Protein AF-0000000084347651 (afdb_homodimer)

Nearest PDB structures (foldseek):
  4nl8-assembly1_A  TM=5.290E-01  e=1.964E-02  Klebsiella pneumoniae subsp. pneumoniae MGH 78578
  3zo7-assembly1_E  TM=5.359E-01  e=2.860E-02  Rhodococcus opacus
  3znu-assembly1_I  TM=5.230E-01  e=6.064E-02  Rhodococcus opacus
  3znj-assembly1_3  TM=5.986E-01  e=1.369E-01  Rhodococcus opacus
  3zo7-assembly1_F  TM=4.998E-01  e=6.064E-02  Rhodococcus opacus

Structure (mmCIF, N/CA/C/O backbone):
data_AF-0000000084347651-model_v1
#
loop_
_entity.id
_entity.type
_entity.pdbx_description
1 polymer 'DUF3303 domain-containing protein'
#
loop_
_atom_site.group_PDB
_atom_site.id
_atom_site.type_symbol
_atom_site.label_atom_id
_atom_site.label_alt_id
_atom_site.label_comp_id
_atom_site.label_asym_id
_atom_site.label_entity_id
_atom_site.label_seq_id
_atom_site.pdbx_PDB_ins_code
_atom_site.Cartn_x
_atom_site.Cartn_y
_atom_site.Cartn_z
_atom_site.occupancy
_atom_site.B_iso_or_equiv
_atom_site.auth_seq_id
_atom_site.auth_comp_id
_atom_site.auth_asym_id
_atom_site.auth_atom_id
_atom_site.pdbx_PDB_model_num
ATOM 1 N N . MET A 1 1 ? 26.531 -72.25 -82.875 1 27.53 1 MET A N 1
ATOM 2 C CA . MET A 1 1 ? 27.5 -71.688 -82 1 27.53 1 MET A CA 1
ATOM 3 C C . MET A 1 1 ? 26.828 -71.188 -80.688 1 27.53 1 MET A C 1
ATOM 5 O O . MET A 1 1 ? 25.844 -70.5 -80.75 1 27.53 1 MET A O 1
ATOM 9 N N . ASN A 1 2 ? 27.094 -71.938 -79.438 1 29.03 2 ASN A N 1
ATOM 10 C CA . ASN A 1 2 ? 26.578 -72.25 -78.125 1 29.03 2 ASN A CA 1
ATOM 11 C C . ASN A 1 2 ? 26.781 -71.125 -77.125 1 29.03 2 ASN A C 1
ATOM 13 O O . ASN A 1 2 ? 27.797 -71.062 -76.438 1 29.03 2 ASN A O 1
ATOM 17 N N . ILE A 1 3 ? 26.75 -69.875 -77.5 1 32.78 3 ILE A N 1
ATOM 18 C CA . ILE A 1 3 ? 27.375 -68.75 -76.812 1 32.78 3 ILE A CA 1
ATOM 19 C C . ILE A 1 3 ? 26.766 -68.562 -75.438 1 32.78 3 ILE A C 1
ATOM 21 O O . ILE A 1 3 ? 25.672 -68 -75.312 1 32.78 3 ILE A O 1
ATOM 25 N N . ARG A 1 4 ? 26.672 -69.562 -74.562 1 32.06 4 ARG A N 1
ATOM 26 C CA . ARG A 1 4 ? 26.094 -69.625 -73.25 1 32.06 4 ARG A CA 1
ATOM 27 C C . ARG A 1 4 ? 26.875 -68.812 -72.25 1 32.06 4 ARG A C 1
ATOM 29 O O . ARG A 1 4 ? 26.719 -68.938 -71 1 32.06 4 ARG A O 1
ATOM 36 N N . ASP A 1 5 ? 27.812 -67.938 -72.688 1 31.45 5 ASP A N 1
ATOM 37 C CA . ASP A 1 5 ? 28.75 -67.562 -71.688 1 31.45 5 ASP A CA 1
ATOM 38 C C . ASP A 1 5 ? 28.016 -67 -70.438 1 31.45 5 ASP A C 1
ATOM 40 O O . ASP A 1 5 ? 27.078 -66.25 -70.562 1 31.45 5 ASP A O 1
ATOM 44 N N . LEU A 1 6 ? 28.141 -67.688 -69.25 1 33.28 6 LEU A N 1
ATOM 45 C CA . LEU A 1 6 ? 27.797 -67.75 -67.812 1 33.28 6 LEU A CA 1
ATOM 46 C C . LEU A 1 6 ? 28.266 -66.562 -67.062 1 33.28 6 LEU A C 1
ATOM 48 O O . LEU A 1 6 ? 29.484 -66.312 -66.938 1 33.28 6 LEU A O 1
ATOM 52 N N . PHE A 1 7 ? 27.875 -65.25 -67.375 1 37.78 7 PHE A N 1
ATOM 53 C CA . PHE A 1 7 ? 28.344 -64.062 -66.688 1 37.78 7 PHE A CA 1
ATOM 54 C C . PHE A 1 7 ? 28.203 -64.188 -65.188 1 37.78 7 PHE A C 1
ATOM 56 O O . PHE A 1 7 ? 27.094 -64.375 -64.688 1 37.78 7 PHE A O 1
ATOM 63 N N . LYS A 1 8 ? 29.203 -64.812 -64.5 1 36 8 LYS A N 1
ATOM 64 C CA . LYS A 1 8 ? 29.359 -65 -63.062 1 36 8 LYS A CA 1
ATOM 65 C C . LYS A 1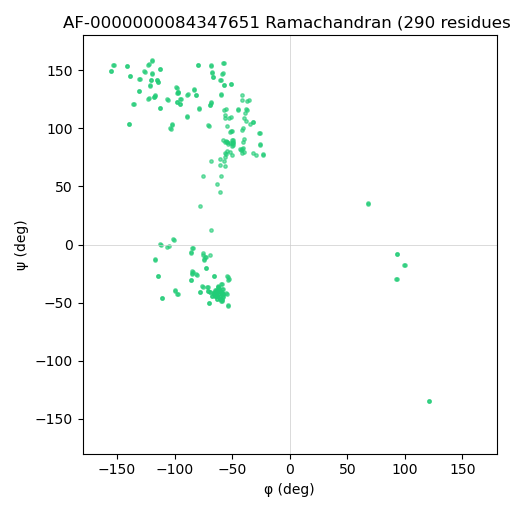 8 ? 29.297 -63.688 -62.312 1 36 8 LYS A C 1
ATOM 67 O O . LYS A 1 8 ? 30.109 -62.781 -62.562 1 36 8 LYS A O 1
ATOM 72 N N . PHE A 1 9 ? 28.141 -63.156 -61.875 1 37 9 PHE A N 1
ATOM 73 C CA . PHE A 1 9 ? 27.844 -62 -61.062 1 37 9 PHE A CA 1
ATOM 74 C C . PHE A 1 9 ? 28.594 -62.031 -59.719 1 37 9 PHE A C 1
ATOM 76 O O . PHE A 1 9 ? 28.422 -62.969 -58.969 1 37 9 PHE A O 1
ATOM 83 N N . THR A 1 10 ? 29.875 -61.656 -59.656 1 35.72 10 THR A N 1
ATOM 84 C CA . THR A 1 10 ? 30.688 -61.625 -58.438 1 35.72 10 THR A CA 1
ATOM 85 C C . THR A 1 10 ? 29.984 -60.781 -57.344 1 35.72 10 THR A C 1
ATOM 87 O O . THR A 1 10 ? 29.609 -59.656 -57.594 1 35.72 10 THR A O 1
ATOM 90 N N . LEU A 1 11 ? 29.328 -61.375 -56.344 1 37.81 11 LEU A N 1
ATOM 91 C CA . LEU A 1 11 ? 28.641 -60.938 -55.125 1 37.81 11 LEU A CA 1
ATOM 92 C C . LEU A 1 11 ? 29.609 -60.219 -54.219 1 37.81 11 LEU A C 1
ATOM 94 O O . LEU A 1 11 ? 30.578 -60.812 -53.719 1 37.81 11 LEU A O 1
ATOM 98 N N . LEU A 1 12 ? 30.078 -59.031 -54.594 1 41.25 12 LEU A N 1
ATOM 99 C CA . LEU A 1 12 ? 31.031 -58.375 -53.656 1 41.25 12 LEU A CA 1
ATOM 100 C C . LEU A 1 12 ? 30.422 -58.219 -52.281 1 41.25 12 LEU A C 1
ATOM 102 O O . LEU A 1 12 ? 29.297 -57.75 -52.156 1 41.25 12 LEU A O 1
ATOM 106 N N . PRO A 1 13 ? 30.906 -58.938 -51.25 1 41.94 13 PRO A N 1
ATOM 107 C CA . PRO A 1 13 ? 30.422 -58.875 -49.875 1 41.94 13 PRO A CA 1
ATOM 108 C C . PRO A 1 13 ? 30.484 -57.5 -49.25 1 41.94 13 PRO A C 1
ATOM 110 O O . PRO A 1 13 ? 31.5 -56.812 -49.406 1 41.94 13 PRO A O 1
ATOM 113 N N . ALA A 1 14 ? 29.469 -56.656 -49.344 1 44.06 14 ALA A N 1
ATOM 114 C CA . ALA A 1 14 ? 29.422 -55.344 -48.719 1 44.06 14 ALA A CA 1
ATOM 115 C C . ALA A 1 14 ? 29.781 -55.438 -47.25 1 44.06 14 ALA A C 1
ATOM 117 O O . ALA A 1 14 ? 29.141 -56.156 -46.5 1 44.06 14 ALA A O 1
ATOM 118 N N . LEU A 1 15 ? 31.078 -55.312 -46.906 1 39.34 15 LEU A N 1
ATOM 119 C CA . LEU A 1 15 ? 31.594 -55.281 -45.531 1 39.34 15 LEU A CA 1
ATOM 120 C C . LEU A 1 15 ? 30.859 -54.25 -44.719 1 39.34 15 LEU A C 1
ATOM 122 O O . LEU A 1 15 ? 30.891 -53.062 -45.031 1 39.34 15 LEU A O 1
ATOM 126 N N . LEU A 1 16 ? 29.703 -54.562 -44.062 1 39.56 16 LEU A N 1
ATOM 127 C CA . LEU A 1 16 ? 28.922 -53.719 -43.156 1 39.56 16 LEU A CA 1
ATOM 128 C C . LEU A 1 16 ? 29.766 -53.219 -42 1 39.56 16 LEU A C 1
ATOM 130 O O . LEU A 1 16 ? 30.266 -54.031 -41.219 1 39.56 16 LEU A O 1
ATOM 134 N N . ILE A 1 17 ? 30.609 -52.188 -42.188 1 39.59 17 ILE A N 1
ATOM 135 C CA . ILE A 1 17 ? 31.406 -51.656 -41.094 1 39.59 17 ILE A CA 1
ATOM 136 C C . ILE A 1 17 ? 30.5 -51.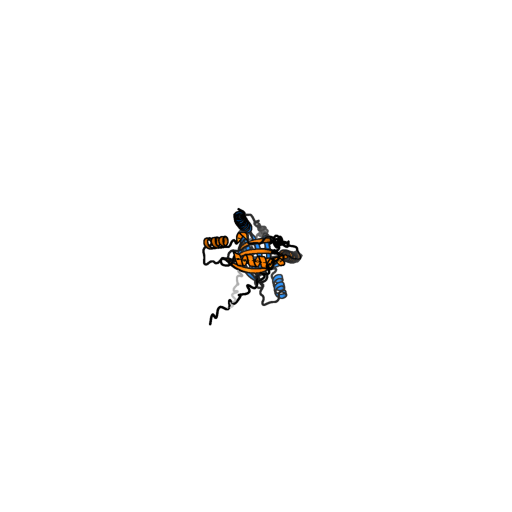25 -39.938 1 39.59 17 ILE A C 1
ATOM 138 O O . ILE A 1 17 ? 29.609 -50.406 -40.125 1 39.59 17 ILE A O 1
ATOM 142 N N . ILE A 1 18 ? 30.172 -52.094 -39 1 41.41 18 ILE A N 1
ATOM 143 C CA . ILE A 1 18 ? 29.406 -51.812 -37.781 1 41.41 18 ILE A CA 1
ATOM 144 C C . ILE A 1 18 ? 30.141 -50.781 -36.938 1 41.41 18 ILE A C 1
ATOM 146 O O . ILE A 1 18 ? 31.25 -51.031 -36.469 1 41.41 18 ILE A O 1
ATOM 150 N N . THR A 1 19 ? 30.141 -49.5 -37.344 1 38.84 19 THR A N 1
ATOM 151 C CA . THR A 1 19 ? 30.75 -48.5 -36.5 1 38.84 19 THR A CA 1
ATOM 152 C C . THR A 1 19 ? 30.234 -48.594 -35.062 1 38.84 19 THR A C 1
ATOM 154 O O . THR A 1 19 ? 29.016 -48.656 -34.844 1 38.84 19 THR A O 1
ATOM 157 N N . LEU A 1 20 ? 30.953 -49.25 -34.156 1 39.34 20 LEU A N 1
ATOM 158 C CA . LEU A 1 20 ? 30.734 -49.312 -32.719 1 39.34 20 LEU A CA 1
ATOM 159 C C . LEU A 1 20 ? 30.562 -47.906 -32.125 1 39.34 20 LEU A C 1
ATOM 161 O O . LEU A 1 20 ? 31.5 -47.094 -32.156 1 39.34 20 LEU A O 1
ATOM 165 N N . LEU A 1 21 ? 29.406 -47.281 -32.281 1 41.06 21 LEU A N 1
ATOM 166 C CA . LEU A 1 21 ? 29.172 -46 -31.625 1 41.06 21 LEU A CA 1
ATOM 167 C C . LEU A 1 21 ? 29.5 -46.062 -30.125 1 41.06 21 LEU A C 1
ATOM 169 O O . LEU A 1 21 ? 29.062 -47 -29.453 1 41.06 21 LEU A O 1
ATOM 173 N N . PRO A 1 22 ? 30.594 -45.406 -29.656 1 44.69 22 PRO A N 1
ATOM 174 C CA . PRO A 1 22 ? 30.891 -45.375 -28.219 1 44.69 22 PRO A CA 1
ATOM 175 C C . PRO A 1 22 ? 29.656 -45.156 -27.359 1 44.69 22 PRO A C 1
ATOM 177 O O . PRO A 1 22 ? 28.656 -44.625 -27.844 1 44.69 22 PRO A O 1
ATOM 180 N N . GLY A 1 23 ? 29.422 -46 -26.359 1 35.19 23 GLY A N 1
ATOM 181 C CA . GLY A 1 23 ? 28.438 -45.969 -25.297 1 35.19 23 GLY A CA 1
ATOM 182 C C . GLY A 1 23 ? 28.219 -44.594 -24.719 1 35.19 23 GLY A C 1
ATOM 183 O O . GLY A 1 23 ? 29.172 -43.812 -24.562 1 35.19 23 GLY A O 1
ATOM 184 N N . ALA A 1 24 ? 27.078 -43.969 -24.984 1 37.34 24 ALA A N 1
ATOM 185 C CA . ALA A 1 24 ? 26.609 -42.75 -24.375 1 37.34 24 ALA A CA 1
ATOM 186 C C . ALA A 1 24 ? 26.844 -42.75 -22.859 1 37.34 24 ALA A C 1
ATOM 188 O O . ALA A 1 24 ? 26.422 -43.688 -22.172 1 37.34 24 ALA A O 1
ATOM 189 N N . GLY A 1 25 ? 28.047 -42.406 -22.391 1 40.5 25 GLY A N 1
ATOM 190 C CA . GLY A 1 25 ? 28.156 -42.188 -20.969 1 40.5 25 GLY A CA 1
ATOM 191 C C . GLY A 1 25 ? 26.938 -41.5 -20.375 1 40.5 25 GLY A C 1
ATOM 192 O O . GLY A 1 25 ? 26.391 -40.594 -20.969 1 40.5 25 GLY A O 1
ATOM 193 N N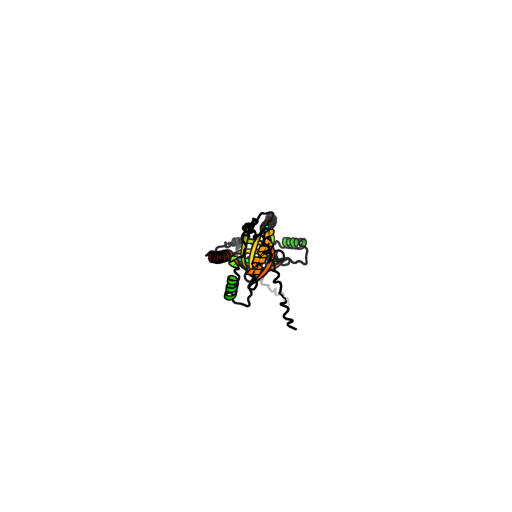 . THR A 1 26 ? 26.109 -42.219 -19.656 1 35.5 26 THR A N 1
ATOM 194 C CA . THR A 1 26 ? 25.031 -41.656 -18.844 1 35.5 26 THR A CA 1
ATOM 195 C C . THR A 1 26 ? 25.5 -40.406 -18.109 1 35.5 26 THR A C 1
ATOM 197 O O . THR A 1 26 ? 26.469 -40.438 -17.344 1 35.5 26 THR A O 1
ATOM 200 N N . ALA A 1 27 ? 25.578 -39.25 -18.797 1 38.84 27 ALA A N 1
ATOM 201 C CA . ALA A 1 27 ? 25.734 -38.062 -17.984 1 38.84 27 ALA A CA 1
ATOM 202 C C . ALA A 1 27 ? 24.875 -38.125 -16.734 1 38.84 27 ALA A C 1
ATOM 204 O O . ALA A 1 27 ? 23.656 -38.281 -16.812 1 38.84 27 ALA A O 1
ATOM 205 N N . GLN A 1 28 ? 25.359 -38.625 -15.633 1 36.44 28 GLN A N 1
ATOM 206 C CA . GLN A 1 28 ? 24.625 -38.469 -14.383 1 36.44 28 GLN A CA 1
ATOM 207 C C . GLN A 1 28 ? 24.047 -37.062 -14.266 1 36.44 28 GLN A C 1
ATOM 209 O O . GLN A 1 28 ? 24.766 -36.062 -14.398 1 36.44 28 GLN A O 1
ATOM 214 N N . ALA A 1 29 ? 22.781 -36.844 -14.57 1 37.38 29 ALA A N 1
ATOM 215 C CA . ALA A 1 29 ? 22.078 -35.594 -14.273 1 37.38 29 ALA A CA 1
ATOM 216 C C . ALA A 1 29 ? 22.453 -35.062 -12.891 1 37.38 29 ALA A C 1
ATOM 218 O O . ALA A 1 29 ? 22.312 -35.781 -11.891 1 37.38 29 ALA A O 1
ATOM 219 N N . LYS A 1 30 ? 23.578 -34.344 -12.781 1 40.12 30 LYS A N 1
ATOM 220 C CA . LYS A 1 30 ? 23.781 -33.688 -11.508 1 40.12 30 LYS A CA 1
ATOM 221 C C . LYS A 1 30 ? 22.453 -33.156 -10.953 1 40.12 30 LYS A C 1
ATOM 223 O O . LYS A 1 30 ? 21.625 -32.625 -11.703 1 40.12 30 LYS A O 1
ATOM 228 N N . PRO A 1 31 ? 21.969 -33.656 -9.781 1 37.88 31 PRO A N 1
ATOM 229 C CA . PRO A 1 31 ? 20.75 -33.094 -9.227 1 37.88 31 PRO A CA 1
ATOM 230 C C . PRO A 1 31 ? 20.672 -31.578 -9.438 1 37.88 31 PRO A C 1
ATOM 232 O O . PRO A 1 31 ? 21.703 -30.906 -9.547 1 37.88 31 PRO A O 1
ATOM 235 N N . PRO A 1 32 ? 19.625 -31.047 -10.078 1 36.09 32 PRO A N 1
ATOM 236 C CA . PRO A 1 32 ? 19.562 -29.594 -10.156 1 36.09 32 PRO A CA 1
ATOM 237 C C . PRO A 1 32 ? 20.188 -28.906 -8.945 1 36.09 32 PRO A C 1
ATOM 239 O O . PRO A 1 32 ? 20.094 -29.406 -7.824 1 36.09 32 PRO A O 1
ATOM 242 N N . ALA A 1 33 ? 21.328 -28.328 -9.008 1 39.22 33 ALA A N 1
ATOM 243 C CA . ALA A 1 33 ? 21.875 -27.516 -7.926 1 39.22 33 ALA A CA 1
ATOM 244 C C . ALA A 1 33 ? 20.781 -26.906 -7.07 1 39.22 33 ALA A C 1
ATOM 246 O O . ALA A 1 33 ? 19.766 -26.438 -7.598 1 39.22 33 ALA A O 1
ATOM 247 N N . GLY A 1 34 ? 20.391 -27.453 -5.98 1 40.06 34 GLY A N 1
ATOM 248 C CA . GLY A 1 34 ? 19.5 -26.75 -5.078 1 40.06 34 GLY A CA 1
ATOM 249 C C . GLY A 1 34 ? 19.562 -25.234 -5.238 1 40.06 34 GLY A C 1
ATOM 250 O O . GLY A 1 34 ? 20.641 -24.641 -5.125 1 40.06 34 GLY A O 1
ATOM 251 N N . ALA A 1 35 ? 18.953 -24.578 -6.242 1 44.59 35 ALA A N 1
ATOM 252 C CA . ALA A 1 35 ? 18.969 -23.141 -6.465 1 44.59 35 ALA A CA 1
ATOM 253 C C . ALA A 1 35 ? 19.188 -22.391 -5.156 1 44.59 35 ALA A C 1
ATOM 255 O O . ALA A 1 35 ? 18.484 -22.609 -4.172 1 44.59 35 ALA A O 1
ATOM 256 N N . ASN A 1 36 ? 20.375 -22.156 -4.707 1 51.62 36 ASN A N 1
ATOM 257 C CA . ASN A 1 36 ? 20.719 -21.297 -3.59 1 51.62 36 ASN A CA 1
ATOM 258 C C . ASN A 1 36 ? 19.75 -20.125 -3.459 1 51.62 36 ASN A C 1
ATOM 260 O O . ASN A 1 36 ? 19.719 -19.234 -4.316 1 51.62 36 ASN A O 1
ATOM 264 N N . ILE A 1 37 ? 18.578 -20.312 -2.916 1 66.81 37 ILE A N 1
ATOM 265 C CA . ILE A 1 37 ? 17.656 -19.219 -2.637 1 66.81 37 ILE A CA 1
ATOM 266 C C . ILE A 1 37 ? 18.375 -18.109 -1.878 1 66.81 37 ILE A C 1
ATOM 268 O O . ILE A 1 37 ? 18.766 -18.297 -0.718 1 66.81 37 ILE A O 1
ATOM 272 N N . ALA A 1 38 ? 18.984 -17.219 -2.711 1 70.69 38 ALA A N 1
ATOM 273 C CA . ALA A 1 38 ? 19.641 -16.109 -2.043 1 70.69 38 ALA A CA 1
ATOM 274 C C . ALA A 1 38 ? 18.75 -15.516 -0.955 1 70.69 38 ALA A C 1
ATOM 276 O O . ALA A 1 38 ? 17.594 -15.172 -1.211 1 70.69 38 ALA A O 1
ATOM 277 N N . ALA A 1 39 ? 19.172 -15.594 0.303 1 77.31 39 ALA A N 1
ATOM 278 C CA . ALA A 1 39 ? 18.453 -15.031 1.437 1 77.31 39 ALA A CA 1
ATOM 279 C C . ALA A 1 39 ? 18.453 -13.508 1.381 1 77.31 39 ALA A C 1
ATOM 281 O O . ALA A 1 39 ? 19.375 -12.898 0.858 1 77.31 39 ALA A O 1
ATOM 282 N N . VAL A 1 40 ? 17.453 -12.844 1.842 1 82.44 40 VAL A N 1
ATOM 283 C CA . VAL A 1 40 ? 17.328 -11.391 1.917 1 82.44 40 VAL A CA 1
ATOM 284 C C . VAL A 1 40 ? 18.297 -10.836 2.953 1 82.44 40 VAL A C 1
ATOM 286 O O . VAL A 1 40 ? 18.375 -11.336 4.078 1 82.44 40 VAL A O 1
ATOM 289 N N . THR A 1 41 ? 19.188 -10.008 2.645 1 82.62 41 THR A N 1
ATOM 290 C CA . THR A 1 41 ? 20.047 -9.211 3.514 1 82.62 41 THR A CA 1
ATOM 291 C C . THR A 1 41 ? 19.828 -7.719 3.275 1 82.62 41 THR A C 1
ATOM 293 O O . THR A 1 41 ? 19.281 -7.324 2.242 1 82.62 41 THR A O 1
ATOM 296 N N . PRO A 1 42 ? 20.172 -6.852 4.227 1 83.75 42 PRO A N 1
ATOM 297 C CA . PRO A 1 42 ? 20.031 -5.41 4.016 1 83.75 42 PRO A CA 1
ATOM 298 C C . PRO A 1 42 ? 20.719 -4.918 2.752 1 83.75 42 PRO A C 1
ATOM 300 O O . PRO A 1 42 ? 20.25 -3.979 2.107 1 83.75 42 PRO A O 1
ATOM 303 N N . ASP A 1 43 ? 21.766 -5.574 2.311 1 88.5 43 ASP A N 1
ATOM 304 C CA . ASP A 1 43 ? 22.562 -5.098 1.18 1 88.5 43 ASP A CA 1
ATOM 305 C C . ASP A 1 43 ? 21.953 -5.547 -0.146 1 88.5 43 ASP A C 1
ATOM 307 O O . ASP A 1 43 ? 22.141 -4.895 -1.175 1 88.5 43 ASP A O 1
ATOM 311 N N . ASN A 1 44 ? 21.203 -6.621 -0.101 1 91.56 44 ASN A N 1
ATOM 312 C CA . ASN A 1 44 ? 20.703 -7.125 -1.375 1 91.56 44 ASN A CA 1
ATOM 313 C C . ASN A 1 44 ? 19.203 -6.969 -1.486 1 91.56 44 ASN A C 1
ATOM 315 O O . ASN A 1 44 ? 18.609 -7.273 -2.527 1 91.56 44 ASN A O 1
ATOM 319 N N . ALA A 1 45 ? 18.656 -6.434 -0.479 1 94.94 45 ALA A N 1
ATOM 320 C CA . ALA A 1 45 ? 17.188 -6.41 -0.399 1 94.94 45 ALA A CA 1
ATOM 321 C C . ALA A 1 45 ? 16.625 -5.242 -1.196 1 94.94 45 ALA A C 1
ATOM 323 O O . ALA A 1 45 ? 17.109 -4.117 -1.108 1 94.94 45 ALA A O 1
ATOM 324 N N . ILE A 1 46 ? 15.594 -5.551 -1.985 1 96.62 46 ILE A N 1
ATOM 325 C CA . ILE A 1 46 ? 14.75 -4.527 -2.588 1 96.62 46 ILE A CA 1
ATOM 326 C C . ILE A 1 46 ? 13.297 -4.75 -2.18 1 96.62 46 ILE A C 1
ATOM 328 O O . ILE A 1 46 ? 12.922 -5.852 -1.772 1 96.62 46 ILE A O 1
ATOM 332 N N . MET A 1 47 ? 12.562 -3.637 -2.217 1 98.25 47 MET A N 1
ATOM 333 C CA . MET A 1 47 ? 11.125 -3.73 -1.968 1 98.25 47 MET A CA 1
ATOM 334 C C . MET A 1 47 ? 10.328 -3.342 -3.211 1 98.25 47 MET A C 1
ATOM 336 O O . MET A 1 47 ? 10.719 -2.426 -3.938 1 98.25 47 MET A O 1
ATOM 340 N N . LEU A 1 48 ? 9.234 -4.09 -3.404 1 98.38 48 LEU A N 1
ATOM 341 C CA . LEU A 1 48 ? 8.344 -3.889 -4.543 1 98.38 48 LEU A CA 1
ATOM 342 C C . LEU A 1 48 ? 6.891 -3.816 -4.094 1 98.38 48 LEU A C 1
ATOM 344 O O . LEU A 1 48 ? 6.453 -4.609 -3.254 1 98.38 48 LEU A O 1
ATOM 348 N N . THR A 1 49 ? 6.18 -2.812 -4.586 1 98.88 49 THR A N 1
ATOM 349 C CA . THR A 1 49 ? 4.723 -2.812 -4.5 1 98.88 49 THR A CA 1
ATOM 350 C C . THR A 1 49 ? 4.102 -3.324 -5.797 1 98.88 49 THR A C 1
ATOM 352 O O . THR A 1 49 ? 4.477 -2.883 -6.887 1 98.88 49 THR A O 1
ATOM 355 N N . ILE A 1 50 ? 3.188 -4.234 -5.68 1 98.81 50 ILE A N 1
ATOM 356 C CA . ILE A 1 50 ? 2.484 -4.797 -6.824 1 98.81 50 ILE A CA 1
ATOM 357 C C . ILE A 1 50 ? 0.992 -4.492 -6.719 1 98.81 50 ILE A C 1
ATOM 359 O O . ILE A 1 50 ? 0.377 -4.73 -5.676 1 98.81 50 ILE A O 1
ATOM 363 N N . PHE A 1 51 ? 0.428 -3.902 -7.797 1 98.69 51 PHE A N 1
ATOM 364 C CA . PHE A 1 51 ? -1.021 -3.803 -7.934 1 98.69 51 PHE A CA 1
ATOM 365 C C . PHE A 1 51 ? -1.566 -4.957 -8.766 1 98.69 51 PHE A C 1
ATOM 367 O O . PHE A 1 51 ? -1.129 -5.176 -9.898 1 98.69 51 PHE A O 1
ATOM 374 N N . LEU A 1 52 ? -2.479 -5.773 -8.18 1 98.44 52 LEU A N 1
ATOM 375 C CA . LEU A 1 52 ? -3.299 -6.727 -8.922 1 98.44 52 LEU A CA 1
ATOM 376 C C . LEU A 1 52 ? -4.715 -6.191 -9.109 1 98.44 52 LEU A C 1
ATOM 378 O O . LEU A 1 52 ? -5.539 -6.262 -8.195 1 98.44 52 LEU A O 1
ATOM 382 N N . LYS A 1 53 ? -5.023 -5.703 -10.289 1 98.19 53 LYS A N 1
ATOM 383 C CA . LYS A 1 53 ? -6.32 -5.105 -10.594 1 98.19 53 LYS A CA 1
ATOM 384 C C . LYS A 1 53 ? -7.238 -6.109 -11.281 1 98.19 53 LYS A C 1
ATOM 386 O O . LYS A 1 53 ? -6.926 -6.602 -12.367 1 98.19 53 LYS A O 1
ATOM 391 N N . HIS A 1 54 ? -8.297 -6.363 -10.781 1 96 54 HIS A N 1
ATOM 392 C CA . HIS A 1 54 ? -9.203 -7.395 -11.289 1 96 54 HIS A CA 1
ATOM 393 C C . HIS A 1 54 ? -9.758 -7.016 -12.656 1 96 54 HIS A C 1
ATOM 395 O O . HIS A 1 54 ? -10.047 -5.844 -12.906 1 96 54 HIS A O 1
ATOM 401 N N . ASP A 1 55 ? -9.93 -7.996 -13.5 1 94.5 55 ASP A N 1
ATOM 402 C CA . ASP A 1 55 ? -10.805 -7.879 -14.664 1 94.5 55 ASP A CA 1
ATOM 403 C C . ASP A 1 55 ? -12.273 -7.844 -14.234 1 94.5 55 ASP A C 1
ATOM 405 O O . ASP A 1 55 ? -12.891 -8.891 -14.031 1 94.5 55 ASP A O 1
ATOM 409 N N . GLN A 1 56 ? -12.828 -6.734 -14.242 1 94.69 56 GLN A N 1
ATOM 410 C CA . GLN A 1 56 ? -14.156 -6.555 -13.648 1 94.69 56 GLN A CA 1
ATOM 411 C C . GLN A 1 56 ? -15.25 -6.918 -14.641 1 94.69 56 GLN A C 1
ATOM 413 O O . GLN A 1 56 ? -16.438 -6.883 -14.305 1 94.69 56 GLN A O 1
ATOM 418 N N . SER A 1 57 ? -14.898 -7.238 -15.781 1 96.06 57 SER A N 1
ATOM 419 C CA . SER A 1 57 ? -15.898 -7.648 -16.766 1 96.06 57 SER A CA 1
ATOM 420 C C . SER A 1 57 ? -16.391 -9.062 -16.484 1 96.06 57 SER A C 1
ATOM 422 O O . SER A 1 57 ? -17.375 -9.516 -17.078 1 96.06 57 SER A O 1
ATOM 424 N N . ARG A 1 58 ? -15.805 -9.797 -15.547 1 96.31 58 ARG A N 1
ATOM 425 C CA . ARG A 1 58 ? -16.156 -11.172 -15.203 1 96.31 58 ARG A CA 1
ATOM 426 C C . ARG A 1 58 ? -16.422 -11.305 -13.703 1 96.31 58 ARG A C 1
ATOM 428 O O . ARG A 1 58 ? -15.797 -10.617 -12.898 1 96.31 58 ARG A O 1
ATOM 435 N N . PRO A 1 59 ? -17.359 -12.289 -13.422 1 96.81 59 PRO A N 1
ATOM 436 C CA . PRO A 1 59 ? -17.609 -12.484 -11.992 1 96.81 59 PRO A CA 1
ATOM 437 C C . PRO A 1 59 ? -16.422 -13.078 -11.258 1 96.81 59 PRO A C 1
ATOM 439 O O . PRO A 1 59 ? -15.625 -13.82 -11.852 1 96.81 59 PRO A O 1
ATOM 442 N N . LEU A 1 60 ? -16.297 -12.82 -9.961 1 96.25 60 LEU A N 1
ATOM 443 C CA . LEU A 1 60 ? -15.164 -13.219 -9.133 1 96.25 60 LEU A CA 1
ATOM 444 C C . LEU A 1 60 ? -14.969 -14.734 -9.164 1 96.25 60 LEU A C 1
ATOM 446 O O . LEU A 1 60 ? -13.836 -15.219 -9.156 1 96.25 60 LEU A O 1
ATOM 450 N N . SER A 1 61 ? -16.094 -15.508 -9.18 1 96 61 SER A N 1
ATOM 451 C CA . SER A 1 61 ? -15.984 -16.969 -9.188 1 96 61 SER A CA 1
ATOM 452 C C . SER A 1 61 ? -15.234 -17.453 -10.422 1 96 61 SER A C 1
ATOM 454 O O . SER A 1 61 ? -14.43 -18.391 -10.336 1 96 61 SER A O 1
ATOM 456 N N . THR A 1 62 ? -15.469 -16.859 -11.562 1 97.31 62 THR A N 1
ATOM 457 C CA . THR A 1 62 ? -14.773 -17.203 -12.797 1 97.31 62 THR A CA 1
ATOM 458 C C . THR A 1 62 ? -13.297 -16.859 -12.695 1 97.31 62 THR A C 1
ATOM 460 O O . THR A 1 62 ? -12.438 -17.641 -13.117 1 97.31 62 THR A O 1
ATOM 463 N N . LEU A 1 63 ? -13.023 -15.742 -12.141 1 97.19 63 LEU A N 1
ATOM 464 C CA . LEU A 1 63 ? -11.641 -15.305 -11.984 1 97.19 63 LEU A CA 1
ATOM 465 C C . LEU A 1 63 ? -10.883 -16.234 -11.039 1 97.19 63 LEU A C 1
ATOM 467 O O . LEU A 1 63 ? -9.75 -16.625 -11.32 1 97.19 63 LEU A O 1
ATOM 471 N N . LYS A 1 64 ? -11.469 -16.594 -9.953 1 96.38 64 LYS A N 1
ATOM 472 C CA . LYS A 1 64 ? -10.852 -17.484 -8.984 1 96.38 64 LYS A CA 1
ATOM 473 C C . LYS A 1 64 ? -10.578 -18.859 -9.609 1 96.38 64 LYS A C 1
ATOM 475 O O . LYS A 1 64 ? -9.539 -19.469 -9.336 1 96.38 64 LYS A O 1
ATOM 480 N N . ALA A 1 65 ? -11.484 -19.375 -10.414 1 97.06 65 ALA A N 1
ATOM 481 C CA . ALA A 1 65 ? -11.281 -20.641 -11.109 1 97.06 65 ALA A CA 1
ATOM 482 C C . ALA A 1 65 ? -10.078 -20.562 -12.047 1 97.06 65 ALA A C 1
ATOM 484 O O . ALA A 1 65 ? -9.281 -21.5 -12.125 1 97.06 65 ALA A O 1
ATOM 485 N N . GLN A 1 66 ? -9.992 -19.484 -12.727 1 97.88 66 GLN A N 1
ATOM 486 C CA . GLN A 1 66 ? -8.859 -19.312 -13.625 1 97.88 66 GLN A CA 1
ATOM 487 C C . GLN A 1 66 ? -7.547 -19.234 -12.852 1 97.88 66 GLN A C 1
ATOM 489 O O . GLN A 1 66 ? -6.539 -19.812 -13.273 1 97.88 66 GLN A O 1
ATOM 494 N N . LEU A 1 67 ? -7.512 -18.516 -11.719 1 97.75 67 LEU A N 1
ATOM 495 C CA . LEU A 1 67 ? -6.324 -18.438 -10.883 1 97.75 67 LEU A CA 1
ATOM 496 C C . LEU A 1 67 ? -5.895 -19.812 -10.406 1 97.75 67 LEU A C 1
ATOM 498 O O . LEU A 1 67 ? -4.699 -20.109 -10.359 1 97.75 67 LEU A O 1
ATOM 502 N N . ALA A 1 68 ? -6.836 -20.641 -10.039 1 96.56 68 ALA A N 1
ATOM 503 C CA . ALA A 1 68 ? -6.531 -22 -9.602 1 96.56 68 ALA A CA 1
ATOM 504 C C . ALA A 1 68 ? -5.91 -22.812 -10.727 1 96.56 68 ALA A C 1
ATOM 506 O O . ALA A 1 68 ? -4.926 -23.531 -10.516 1 96.56 68 ALA A O 1
ATOM 507 N N . LYS A 1 69 ? -6.516 -22.656 -11.867 1 97.62 69 LYS A N 1
ATOM 508 C CA . LYS A 1 69 ? -6 -23.375 -13.031 1 97.62 69 LYS A CA 1
ATOM 509 C C . LYS A 1 69 ? -4.57 -22.938 -13.352 1 97.62 69 LYS A C 1
ATOM 511 O O . LYS A 1 69 ? -3.74 -23.766 -13.734 1 97.62 69 LYS A O 1
ATOM 516 N N . GLN A 1 70 ? -4.312 -21.688 -13.148 1 97.94 70 GLN A N 1
ATOM 517 C CA . GLN A 1 70 ? -2.996 -21.125 -13.445 1 97.94 70 GLN A CA 1
ATOM 518 C C . GLN A 1 70 ? -2.041 -21.312 -12.273 1 97.94 70 GLN A C 1
ATOM 520 O O . GLN A 1 70 ? -0.871 -20.938 -12.352 1 97.94 70 GLN A O 1
ATOM 525 N N . GLU A 1 71 ? -2.51 -21.781 -11.164 1 97.56 71 GLU A N 1
ATOM 526 C CA . GLU A 1 71 ? -1.742 -22.141 -9.984 1 97.56 71 GLU A CA 1
ATOM 527 C C . GLU A 1 71 ? -1.122 -20.922 -9.32 1 97.56 71 GLU A C 1
ATOM 529 O O . GLU A 1 71 ? 0.005 -20.969 -8.828 1 97.56 71 GLU A O 1
ATOM 534 N N . PHE A 1 72 ? -1.841 -19.844 -9.367 1 98.12 72 PHE A N 1
ATOM 535 C CA . PHE A 1 72 ? -1.35 -18.594 -8.805 1 98.12 72 PHE A CA 1
ATOM 536 C C . PHE A 1 72 ? -0.921 -18.797 -7.352 1 98.12 72 PHE A C 1
ATOM 538 O O . PHE A 1 72 ? 0.21 -18.469 -6.984 1 98.12 72 PHE A O 1
ATOM 545 N N . HIS A 1 73 ? -1.741 -19.344 -6.484 1 96.88 73 HIS A N 1
ATOM 546 C CA . HIS A 1 73 ? -1.486 -19.438 -5.051 1 96.88 73 HIS A CA 1
ATOM 547 C C . HIS A 1 73 ? -0.408 -20.484 -4.746 1 96.88 73 HIS A C 1
ATOM 549 O O . HIS A 1 73 ? 0.209 -20.438 -3.682 1 96.88 73 HIS A O 1
ATOM 555 N N . LYS A 1 74 ? -0.139 -21.391 -5.609 1 96.56 74 LYS A N 1
ATOM 556 C CA . LYS A 1 74 ? 0.925 -22.375 -5.449 1 96.56 74 LYS A CA 1
ATOM 557 C C . LYS A 1 74 ? 2.293 -21.766 -5.715 1 96.56 74 LYS A C 1
ATOM 559 O O . LYS A 1 74 ? 3.268 -22.078 -5.031 1 96.56 74 LYS A O 1
ATOM 564 N N . VAL A 1 75 ? 2.305 -20.875 -6.66 1 97.56 75 VAL A N 1
ATOM 565 C CA . VAL A 1 75 ? 3.574 -20.406 -7.199 1 97.56 75 VAL A CA 1
ATOM 566 C C . VAL A 1 75 ? 3.959 -19.078 -6.531 1 97.56 75 VAL A C 1
ATOM 568 O O . VAL A 1 75 ? 5.133 -18.844 -6.242 1 97.56 75 VAL A O 1
ATOM 571 N N . PHE A 1 76 ? 2.951 -18.203 -6.383 1 97.75 76 PHE A N 1
ATOM 572 C CA . PHE A 1 76 ? 3.217 -16.859 -5.906 1 97.75 76 PHE A CA 1
ATOM 573 C C . PHE A 1 76 ? 2.936 -16.734 -4.414 1 97.75 76 PHE A C 1
ATOM 575 O O . PHE A 1 76 ? 1.882 -17.172 -3.939 1 97.75 76 PHE A O 1
ATOM 582 N N . PRO A 1 77 ? 3.842 -16.094 -3.645 1 97.12 77 PRO A N 1
ATOM 583 C CA . PRO A 1 77 ? 5.164 -15.664 -4.102 1 97.12 77 PRO A CA 1
ATOM 584 C C . PRO A 1 77 ? 6.18 -16.812 -4.121 1 97.12 77 PRO A C 1
ATOM 586 O O . PRO A 1 77 ? 5.992 -17.812 -3.432 1 97.12 77 PRO A O 1
ATOM 589 N N . PRO A 1 78 ? 7.242 -16.719 -4.98 1 96.06 78 PRO A N 1
ATOM 590 C CA . PRO A 1 78 ? 8.289 -17.75 -4.941 1 96.06 78 PRO A CA 1
ATOM 591 C C . PRO A 1 78 ? 8.938 -17.875 -3.562 1 96.06 78 PRO A C 1
ATOM 593 O O . PRO A 1 78 ? 8.938 -16.922 -2.783 1 96.06 78 PRO A O 1
ATOM 596 N N . ALA A 1 79 ? 9.5 -19.062 -3.338 1 92.19 79 ALA A N 1
ATOM 597 C CA . ALA A 1 79 ? 10.211 -19.297 -2.086 1 92.19 79 ALA A CA 1
ATOM 598 C C . ALA A 1 79 ? 11.328 -18.266 -1.898 1 92.19 79 ALA A C 1
ATOM 600 O O . ALA A 1 79 ? 12.031 -17.922 -2.852 1 92.19 79 ALA A O 1
ATOM 601 N N . GLY A 1 80 ? 11.438 -17.766 -0.648 1 91.62 80 GLY A N 1
ATOM 602 C CA . GLY A 1 80 ? 12.508 -16.828 -0.335 1 91.62 80 GLY A CA 1
ATOM 603 C C . GLY A 1 80 ? 12.094 -15.383 -0.496 1 91.62 80 GLY A C 1
ATOM 604 O O . GLY A 1 80 ? 12.859 -14.469 -0.17 1 91.62 80 GLY A O 1
ATOM 605 N N . VAL A 1 81 ? 10.945 -15.148 -1.036 1 95.94 81 VAL A N 1
ATOM 606 C CA . VAL A 1 81 ? 10.391 -13.812 -1.181 1 95.94 81 VAL A CA 1
ATOM 607 C C . VAL A 1 81 ? 9.461 -13.508 -0.006 1 95.94 81 VAL A C 1
ATOM 609 O O . VAL A 1 81 ? 8.539 -14.273 0.281 1 95.94 81 VAL A O 1
ATOM 612 N N . GLU A 1 82 ? 9.727 -12.43 0.646 1 97.06 82 GLU A N 1
ATOM 613 C CA . GLU A 1 82 ? 8.938 -12.039 1.807 1 97.06 82 GLU A CA 1
ATOM 614 C C . GLU A 1 82 ? 7.746 -11.172 1.395 1 97.06 82 GLU A C 1
ATOM 616 O O . GLU A 1 82 ? 7.91 -10.18 0.685 1 97.06 82 GLU A O 1
ATOM 621 N N . VAL A 1 83 ? 6.57 -11.539 1.839 1 98.06 83 VAL A N 1
ATOM 622 C CA . VAL A 1 83 ? 5.402 -10.672 1.719 1 98.06 83 VAL A CA 1
ATOM 623 C C . VAL A 1 83 ? 5.305 -9.766 2.941 1 98.06 83 VAL A C 1
ATOM 625 O O . VAL A 1 83 ? 4.965 -10.219 4.035 1 98.06 83 VAL A O 1
ATOM 628 N N . VAL A 1 84 ? 5.555 -8.453 2.752 1 98.12 84 VAL A N 1
ATOM 629 C CA . VAL A 1 84 ? 5.527 -7.473 3.828 1 98.12 84 VAL A CA 1
ATOM 630 C C . VAL A 1 84 ? 4.082 -7.113 4.164 1 98.12 84 VAL A C 1
ATOM 632 O O . VAL A 1 84 ? 3.734 -6.941 5.336 1 98.12 84 VAL A O 1
ATOM 635 N N . SER A 1 85 ? 3.289 -6.977 3.172 1 98.44 85 SER A N 1
ATOM 636 C CA . SER A 1 85 ? 1.859 -6.738 3.336 1 98.44 85 SER A CA 1
ATOM 637 C C . SER A 1 85 ? 1.078 -7.199 2.111 1 98.44 85 SER A C 1
ATOM 639 O O . SER A 1 85 ? 1.618 -7.246 1.004 1 98.44 85 SER A O 1
ATOM 641 N N . TRP A 1 86 ? -0.102 -7.609 2.307 1 98.44 86 TRP A N 1
ATOM 642 C CA . TRP A 1 86 ? -1.081 -7.977 1.29 1 98.44 86 TRP A CA 1
ATOM 643 C C . TRP A 1 86 ? -2.473 -7.48 1.667 1 98.44 86 TRP A C 1
ATOM 645 O O . TRP A 1 86 ? -3.139 -8.062 2.523 1 98.44 86 TRP A O 1
ATOM 655 N N . ASN A 1 87 ? -2.895 -6.383 0.989 1 98.56 87 ASN A N 1
ATOM 656 C CA . ASN A 1 87 ? -4.172 -5.754 1.304 1 98.56 87 ASN A CA 1
ATOM 657 C C . ASN A 1 87 ? -5.105 -5.746 0.097 1 98.56 87 ASN A C 1
ATOM 659 O O . ASN A 1 87 ? -4.66 -5.578 -1.039 1 98.56 87 ASN A O 1
ATOM 663 N N . ILE A 1 88 ? -6.375 -5.969 0.408 1 98.44 88 ILE A N 1
ATOM 664 C CA . ILE A 1 88 ? -7.367 -5.504 -0.551 1 98.44 88 ILE A CA 1
ATOM 665 C C . ILE A 1 88 ? -7.574 -3.998 -0.392 1 98.44 88 ILE A C 1
ATOM 667 O O . ILE A 1 88 ? -7.883 -3.52 0.702 1 98.44 88 ILE A O 1
ATOM 671 N N . THR A 1 89 ? -7.277 -3.318 -1.356 1 98.31 89 THR A N 1
ATOM 672 C CA . THR A 1 89 ? -7.578 -1.896 -1.488 1 98.31 89 THR A CA 1
ATOM 673 C C . THR A 1 89 ? -8.75 -1.678 -2.443 1 98.31 89 THR A C 1
ATOM 675 O O . THR A 1 89 ? -8.57 -1.685 -3.662 1 98.31 89 THR A O 1
ATOM 678 N N . MET A 1 90 ? -9.938 -1.466 -1.845 1 96.94 90 MET A N 1
ATOM 679 C CA . MET A 1 90 ? -11.156 -1.419 -2.645 1 96.94 90 MET A CA 1
ATOM 680 C C . MET A 1 90 ? -11.086 -0.303 -3.682 1 96.94 90 MET A C 1
ATOM 682 O O . MET A 1 90 ? -10.766 0.841 -3.348 1 96.94 90 MET A O 1
ATOM 686 N N . GLY A 1 91 ? -11.352 -0.608 -4.879 1 96.19 91 GLY A N 1
ATOM 687 C CA . GLY A 1 91 ? -11.25 0.334 -5.98 1 96.19 91 GLY A CA 1
ATOM 688 C C . GLY A 1 91 ? -9.961 0.187 -6.773 1 96.19 91 GLY A C 1
ATOM 689 O O . GLY A 1 91 ? -9.859 0.687 -7.898 1 96.19 91 GLY A O 1
ATOM 690 N N . ILE A 1 92 ? -8.992 -0.477 -6.168 1 96.38 92 ILE A N 1
ATOM 691 C CA . ILE A 1 92 ? -7.73 -0.762 -6.844 1 96.38 92 ILE A CA 1
ATOM 692 C C . ILE A 1 92 ? -7.617 -2.262 -7.113 1 96.38 92 ILE A C 1
ATOM 694 O O . ILE A 1 92 ? -7.328 -2.678 -8.234 1 96.38 92 ILE A O 1
ATOM 698 N N . GLY A 1 93 ? -7.898 -3.068 -6.172 1 97.69 93 GLY A N 1
ATOM 699 C CA . GLY A 1 93 ? -7.66 -4.5 -6.148 1 97.69 93 GLY A CA 1
ATOM 700 C C . GLY A 1 93 ? -6.777 -4.941 -4.996 1 97.69 93 GLY A C 1
ATOM 701 O O . GLY A 1 93 ? -7.027 -4.582 -3.846 1 97.69 93 GLY A O 1
ATOM 702 N N . GLN A 1 94 ? -5.809 -5.801 -5.324 1 98.31 94 GLN A N 1
ATOM 703 C CA . GLN A 1 94 ? -4.863 -6.223 -4.301 1 98.31 94 GLN A CA 1
ATOM 704 C C . GLN A 1 94 ? -3.568 -5.414 -4.379 1 98.31 94 GLN A C 1
ATOM 706 O O . GLN A 1 94 ? -3.031 -5.203 -5.469 1 98.31 94 GLN A O 1
ATOM 711 N N . VAL A 1 95 ? -3.156 -4.91 -3.268 1 98.75 95 VAL A N 1
ATOM 712 C CA . VAL A 1 95 ? -1.871 -4.23 -3.156 1 98.75 95 VAL A CA 1
ATOM 713 C C . VAL A 1 95 ? -0.926 -5.047 -2.281 1 98.75 95 VAL A C 1
ATOM 715 O O . VAL A 1 95 ? -1.19 -5.254 -1.094 1 98.75 95 VAL A O 1
ATOM 718 N N . ILE A 1 96 ? 0.18 -5.504 -2.881 1 98.69 96 ILE A N 1
ATOM 719 C CA . ILE A 1 96 ? 1.138 -6.387 -2.221 1 98.69 96 ILE A CA 1
ATOM 720 C C . ILE A 1 96 ? 2.494 -5.691 -2.119 1 98.69 96 ILE A C 1
ATOM 722 O O . ILE A 1 96 ? 2.977 -5.113 -3.098 1 98.69 96 ILE A O 1
ATOM 726 N N . VAL A 1 97 ? 3.059 -5.637 -0.973 1 98.75 97 VAL A N 1
ATOM 727 C CA . VAL A 1 97 ? 4.438 -5.184 -0.807 1 98.75 97 VAL A CA 1
ATOM 728 C C . VAL A 1 97 ? 5.34 -6.379 -0.512 1 98.75 97 VAL A C 1
ATOM 730 O O . VAL A 1 97 ? 5.086 -7.141 0.427 1 98.75 97 VAL A O 1
ATOM 733 N N . LEU A 1 98 ? 6.387 -6.531 -1.344 1 98.56 98 LEU A N 1
ATOM 734 C CA . LEU A 1 98 ? 7.352 -7.617 -1.212 1 98.56 98 LEU A CA 1
ATOM 735 C C . LEU A 1 98 ? 8.719 -7.078 -0.803 1 98.56 98 LEU A C 1
ATOM 737 O O . LEU A 1 98 ? 9.055 -5.926 -1.097 1 98.56 98 LEU A O 1
ATOM 741 N N . ARG A 1 99 ? 9.43 -7.887 -0.117 1 98.12 99 ARG A N 1
ATOM 742 C CA . ARG A 1 99 ? 10.859 -7.719 0.106 1 98.12 99 ARG A CA 1
ATOM 743 C C . ARG A 1 99 ? 11.641 -8.938 -0.382 1 98.12 99 ARG A C 1
ATOM 745 O O . ARG A 1 99 ? 11.297 -10.078 -0.043 1 98.12 99 ARG A O 1
ATOM 752 N N . LEU A 1 100 ? 12.656 -8.773 -1.254 1 96.69 100 LEU A N 1
ATOM 753 C CA . LEU A 1 100 ? 13.359 -9.875 -1.897 1 96.69 100 LEU A CA 1
ATOM 754 C C . LEU A 1 100 ? 14.781 -9.469 -2.264 1 96.69 100 LEU A C 1
ATOM 756 O O . LEU A 1 100 ? 15.07 -8.281 -2.416 1 96.69 100 LEU A O 1
ATOM 760 N N . PRO A 1 101 ? 15.664 -10.469 -2.354 1 95.56 101 PRO A N 1
ATOM 761 C CA . PRO A 1 101 ? 16.953 -10.148 -2.979 1 95.56 101 PRO A CA 1
ATOM 762 C C . PRO A 1 101 ? 16.797 -9.664 -4.418 1 95.56 101 PRO A C 1
ATOM 764 O O . PRO A 1 101 ? 15.969 -10.188 -5.164 1 95.56 101 PRO A O 1
ATOM 767 N N . ALA A 1 102 ? 17.641 -8.672 -4.758 1 94.75 102 ALA A N 1
ATOM 768 C CA . ALA A 1 102 ? 17.578 -8.086 -6.094 1 94.75 102 ALA A CA 1
ATOM 769 C C . ALA A 1 102 ? 17.672 -9.164 -7.172 1 94.75 102 ALA A C 1
ATOM 771 O O . ALA A 1 102 ? 17.062 -9.047 -8.227 1 94.75 102 ALA A O 1
ATOM 772 N N . SER A 1 103 ? 18.359 -10.18 -6.84 1 94.12 103 SER A N 1
ATOM 773 C CA . SER A 1 103 ? 18.641 -11.219 -7.836 1 94.12 103 SER A CA 1
ATOM 774 C C . SER A 1 103 ? 17.375 -12.039 -8.125 1 94.12 103 SER A C 1
ATOM 776 O O . SER A 1 103 ? 17.344 -12.781 -9.109 1 94.12 103 SER A O 1
ATOM 778 N N . ARG A 1 104 ? 16.359 -11.891 -7.363 1 95.69 104 ARG A N 1
ATOM 779 C CA . ARG A 1 104 ? 15.164 -12.703 -7.531 1 95.69 104 ARG A CA 1
ATOM 780 C C . ARG A 1 104 ? 14.078 -11.922 -8.258 1 95.69 104 ARG A C 1
ATOM 782 O O . ARG A 1 104 ? 12.953 -12.414 -8.414 1 95.69 104 ARG A O 1
ATOM 789 N N . LEU A 1 105 ? 14.367 -10.766 -8.68 1 96.69 105 LEU A N 1
ATOM 790 C CA . LEU A 1 105 ? 13.383 -9.875 -9.281 1 96.69 105 LEU A CA 1
ATOM 791 C C . LEU A 1 105 ? 12.742 -10.523 -10.508 1 96.69 105 LEU A C 1
ATOM 793 O O . LEU A 1 105 ? 11.516 -10.508 -10.656 1 96.69 105 LEU A O 1
ATOM 797 N N . ALA A 1 106 ? 13.523 -11.062 -11.367 1 96.25 106 ALA A N 1
ATOM 798 C CA . ALA A 1 106 ? 13 -11.672 -12.594 1 96.25 106 ALA A CA 1
ATOM 799 C C . ALA A 1 106 ? 12.07 -12.836 -12.273 1 96.25 106 ALA A C 1
ATOM 801 O O . ALA A 1 106 ? 11.055 -13.031 -12.945 1 96.25 106 ALA A O 1
ATOM 802 N N . GLU A 1 107 ? 12.398 -13.578 -11.258 1 97.19 107 GLU A N 1
ATOM 803 C CA . GLU A 1 107 ? 11.57 -14.711 -10.859 1 97.19 107 GLU A CA 1
ATOM 804 C C . GLU A 1 107 ? 10.211 -14.258 -10.359 1 97.19 107 GLU A C 1
ATOM 806 O O . GLU A 1 107 ? 9.188 -14.859 -10.688 1 97.19 107 GLU A O 1
ATOM 811 N N . VAL A 1 108 ? 10.164 -13.266 -9.602 1 97.69 108 VAL A N 1
ATOM 812 C CA . VAL A 1 108 ? 8.914 -12.703 -9.102 1 97.69 108 VAL A CA 1
ATOM 813 C C . VAL A 1 108 ? 8.055 -12.234 -10.273 1 97.69 108 VAL A C 1
ATOM 815 O O . VAL A 1 108 ? 6.855 -12.516 -10.328 1 97.69 108 VAL A O 1
ATOM 818 N N . ASN A 1 109 ? 8.727 -11.492 -11.195 1 97.81 109 ASN A N 1
ATOM 819 C CA . ASN A 1 109 ? 8 -11.016 -12.367 1 97.81 109 ASN A CA 1
ATOM 820 C C . ASN A 1 109 ? 7.398 -12.172 -13.156 1 97.81 109 ASN A C 1
ATOM 822 O O . ASN A 1 109 ? 6.227 -12.125 -13.547 1 97.81 109 ASN A O 1
ATOM 826 N N . LEU A 1 110 ? 8.102 -13.227 -13.336 1 98 110 LEU A N 1
ATOM 827 C CA . LEU A 1 110 ? 7.637 -14.367 -14.117 1 98 110 LEU A CA 1
ATOM 828 C C . LEU A 1 110 ? 6.504 -15.094 -13.406 1 98 110 LEU A C 1
ATOM 830 O O . LEU A 1 110 ? 5.57 -15.578 -14.047 1 98 110 LEU A O 1
ATOM 834 N N . ALA A 1 111 ? 6.641 -15.227 -12.117 1 98.31 111 ALA A N 1
ATOM 835 C CA . ALA A 1 111 ? 5.551 -15.828 -11.359 1 98.31 111 ALA A CA 1
ATOM 836 C C . ALA A 1 111 ? 4.238 -15.086 -11.594 1 98.31 111 ALA A C 1
ATOM 838 O O . ALA A 1 111 ? 3.199 -15.711 -11.82 1 98.31 111 ALA A O 1
ATOM 839 N N . ILE A 1 112 ? 4.246 -13.766 -11.633 1 98.5 112 ILE A N 1
ATOM 840 C CA . ILE A 1 112 ? 3.061 -12.945 -11.844 1 98.5 112 ILE A CA 1
ATOM 841 C C . ILE A 1 112 ? 2.586 -13.094 -13.289 1 98.5 112 ILE A C 1
ATOM 843 O O . ILE A 1 112 ? 1.401 -13.328 -13.539 1 98.5 112 ILE A O 1
ATOM 847 N N . GLU A 1 113 ? 3.521 -12.922 -14.18 1 97.81 113 GLU A N 1
ATOM 848 C CA . GLU A 1 113 ? 3.16 -12.969 -15.594 1 97.81 113 GLU A CA 1
ATOM 849 C C . GLU A 1 113 ? 2.539 -14.312 -15.961 1 97.81 113 GLU A C 1
ATOM 851 O O . GLU A 1 113 ? 1.549 -14.367 -16.688 1 97.81 113 GLU A O 1
ATOM 856 N N . ASN A 1 114 ? 2.963 -15.367 -15.367 1 98 114 ASN A N 1
ATOM 857 C CA . ASN A 1 114 ? 2.523 -16.719 -15.734 1 98 114 ASN A CA 1
ATOM 858 C C . ASN A 1 114 ? 1.228 -17.094 -15.023 1 98 114 ASN A C 1
ATOM 860 O O . ASN A 1 114 ? 0.419 -17.844 -15.562 1 98 114 ASN A O 1
ATOM 864 N N . THR A 1 115 ? 1.079 -16.547 -13.859 1 98.25 115 THR A N 1
ATOM 865 C CA . THR A 1 115 ? 0.015 -17.156 -13.07 1 98.25 115 THR A CA 1
ATOM 866 C C . THR A 1 115 ? -1.093 -16.156 -12.781 1 98.25 115 THR A C 1
ATOM 868 O O . THR A 1 115 ? -2.193 -16.531 -12.375 1 98.25 115 THR A O 1
ATOM 871 N N . ALA A 1 116 ? -0.812 -14.859 -13.047 1 98.31 116 ALA A N 1
ATOM 872 C CA . ALA A 1 116 ? -1.806 -13.867 -12.656 1 98.31 116 ALA A CA 1
ATOM 873 C C . ALA A 1 116 ? -2.402 -13.172 -13.883 1 98.31 116 ALA A C 1
ATOM 875 O O . ALA A 1 116 ? -3.512 -12.641 -13.82 1 98.31 116 ALA A O 1
ATOM 876 N N . TRP A 1 117 ? -1.663 -13.094 -14.969 1 97.56 117 TRP A N 1
ATOM 877 C CA . TRP A 1 117 ? -2.172 -12.422 -16.172 1 97.56 117 TRP A CA 1
ATOM 878 C C . TRP A 1 117 ? -3.463 -13.07 -16.641 1 97.56 117 TRP A C 1
ATOM 880 O O . TRP A 1 117 ? -3.609 -14.297 -16.578 1 97.56 117 TRP A O 1
ATOM 890 N N . GLY A 1 118 ? -4.355 -12.32 -17.219 1 97.06 118 GLY A N 1
ATOM 891 C CA . GLY A 1 118 ? -5.66 -12.789 -17.656 1 97.06 118 GLY A CA 1
ATOM 892 C C . GLY A 1 118 ? -6.746 -12.602 -16.609 1 97.06 118 GLY A C 1
ATOM 893 O O . GLY A 1 118 ? -7.926 -12.484 -16.953 1 97.06 118 GLY A O 1
ATOM 894 N N . VAL A 1 119 ? -6.324 -12.656 -15.344 1 97.94 119 VAL A N 1
ATOM 895 C CA . VAL A 1 119 ? -7.246 -12.406 -14.234 1 97.94 119 VAL A CA 1
ATOM 896 C C . VAL A 1 119 ? -7.07 -10.984 -13.727 1 97.94 119 VAL A C 1
ATOM 898 O O . VAL A 1 119 ? -8.047 -10.305 -13.414 1 97.94 119 VAL A O 1
ATOM 901 N N . TYR A 1 120 ? -5.777 -10.594 -13.703 1 98.06 120 TYR A N 1
ATOM 902 C CA . TYR A 1 120 ? -5.434 -9.258 -13.227 1 98.06 120 TYR A CA 1
ATOM 903 C C . TYR A 1 120 ? -4.73 -8.453 -14.312 1 98.06 120 TYR A C 1
ATOM 905 O O . TYR A 1 120 ? -3.963 -9.008 -15.109 1 98.06 120 TYR A O 1
ATOM 913 N N . GLU A 1 121 ? -4.938 -7.121 -14.336 1 97.88 121 GLU A N 1
ATOM 914 C CA . GLU A 1 121 ? -3.922 -6.18 -14.797 1 97.88 121 GLU A CA 1
ATOM 915 C C . GLU A 1 121 ? -2.906 -5.883 -13.695 1 97.88 121 GLU A C 1
ATOM 917 O O . GLU A 1 121 ? -3.283 -5.57 -12.57 1 97.88 121 GLU A O 1
ATOM 922 N N . THR A 1 122 ? -1.615 -6.023 -14.047 1 98.25 122 THR A N 1
ATOM 923 C CA . THR A 1 122 ? -0.599 -5.949 -13 1 98.25 122 THR A CA 1
ATOM 924 C C . THR A 1 122 ? 0.291 -4.727 -13.195 1 98.25 122 THR A C 1
ATOM 926 O O . THR A 1 122 ? 0.611 -4.359 -14.328 1 98.25 122 THR A O 1
ATOM 929 N N . GLU A 1 123 ? 0.685 -4.008 -12.125 1 98.12 123 GLU A N 1
ATOM 930 C CA . GLU A 1 123 ? 1.637 -2.902 -12.102 1 98.12 123 GLU A CA 1
ATOM 931 C C . GLU A 1 123 ? 2.682 -3.098 -11.008 1 98.12 123 GLU A C 1
ATOM 933 O O . GLU A 1 123 ? 2.375 -3.619 -9.93 1 98.12 123 GLU A O 1
ATOM 938 N N . PHE A 1 124 ? 3.926 -2.699 -11.352 1 98 124 PHE A N 1
ATOM 939 C CA . PHE A 1 124 ? 5.047 -2.85 -10.43 1 98 124 PHE A CA 1
ATOM 940 C C . PHE A 1 124 ? 5.688 -1.499 -10.133 1 98 124 PHE A C 1
ATOM 942 O O . PHE A 1 124 ? 5.902 -0.695 -11.039 1 98 124 PHE A O 1
ATOM 949 N N . TYR A 1 125 ? 5.988 -1.327 -8.781 1 98.25 125 TYR A N 1
ATOM 950 C CA . TYR A 1 125 ? 6.598 -0.067 -8.367 1 98.25 125 TYR A CA 1
ATOM 951 C C . TYR A 1 125 ? 7.754 -0.31 -7.406 1 98.25 125 TYR A C 1
ATOM 953 O O . TYR A 1 125 ? 7.578 -0.939 -6.359 1 98.25 125 TYR A O 1
ATOM 961 N N . PRO A 1 126 ? 8.992 0.115 -7.688 1 97.62 126 PRO A N 1
ATOM 962 C CA . PRO A 1 126 ? 10 0.143 -6.625 1 97.62 126 PRO A CA 1
ATOM 963 C C . PRO A 1 126 ? 9.516 0.875 -5.375 1 97.62 126 PRO A C 1
ATOM 965 O O . PRO A 1 126 ? 8.828 1.894 -5.477 1 97.62 126 PRO A O 1
ATOM 968 N N . THR A 1 127 ? 9.836 0.304 -4.285 1 98.44 127 THR A N 1
ATOM 969 C CA . THR A 1 127 ? 9.242 0.772 -3.039 1 98.44 127 THR A CA 1
ATOM 970 C C . THR A 1 127 ? 10.273 0.803 -1.921 1 98.44 127 THR A C 1
ATOM 972 O O . THR A 1 127 ? 11.195 -0.023 -1.894 1 98.44 127 THR A O 1
ATOM 975 N N . TYR A 1 128 ? 10.195 1.749 -1.027 1 97.56 128 TYR A N 1
ATOM 976 C CA . TYR A 1 128 ? 10.969 1.683 0.206 1 97.56 128 TYR A CA 1
ATOM 977 C C . TYR A 1 128 ? 10.156 2.193 1.39 1 97.56 128 TYR A C 1
ATOM 979 O O . TYR A 1 128 ? 9.203 2.957 1.213 1 97.56 128 TYR A O 1
ATOM 987 N N . ASP A 1 129 ? 10.516 1.695 2.506 1 97.06 129 ASP A N 1
ATOM 988 C CA . ASP A 1 129 ? 9.836 2.055 3.748 1 97.06 129 ASP A CA 1
ATOM 989 C C . ASP A 1 129 ? 10.117 3.506 4.125 1 97.06 129 ASP A C 1
ATOM 991 O O . ASP A 1 129 ? 11.266 3.891 4.332 1 97.06 129 ASP A O 1
ATOM 995 N N . PHE A 1 130 ? 9.078 4.328 4.262 1 96.81 130 PHE A N 1
ATOM 996 C CA . PHE A 1 130 ? 9.203 5.75 4.562 1 96.81 130 PHE A CA 1
ATOM 997 C C . PHE A 1 130 ? 8.836 6.031 6.016 1 96.81 130 PHE A C 1
ATOM 999 O O . PHE A 1 130 ? 8.984 7.16 6.488 1 96.81 130 PHE A O 1
ATOM 1006 N N . MET A 1 131 ? 8.445 5.078 6.789 1 96.38 131 MET A N 1
ATOM 1007 C CA . MET A 1 131 ? 7.914 5.238 8.141 1 96.38 131 MET A CA 1
ATOM 1008 C C . MET A 1 131 ? 8.938 5.918 9.047 1 96.38 131 MET A C 1
ATOM 1010 O O . MET A 1 131 ? 8.609 6.895 9.727 1 96.38 131 MET A O 1
ATOM 1014 N N . PRO A 1 132 ? 10.188 5.461 9.047 1 95.75 132 PRO A N 1
ATOM 1015 C CA . PRO A 1 132 ? 11.133 6.109 9.953 1 95.75 132 PRO A CA 1
ATOM 1016 C C . PRO A 1 132 ? 11.344 7.586 9.633 1 95.75 132 PRO A C 1
ATOM 1018 O O . PRO A 1 132 ? 11.5 8.406 10.547 1 95.75 132 PRO A O 1
ATOM 1021 N N . ILE A 1 133 ? 11.398 7.965 8.391 1 94.94 133 ILE A N 1
ATOM 1022 C CA . ILE A 1 133 ? 11.578 9.352 7.977 1 94.94 133 ILE A CA 1
ATOM 1023 C C . ILE A 1 133 ? 10.344 10.164 8.352 1 94.94 133 ILE A C 1
ATOM 1025 O O . ILE A 1 133 ? 10.453 11.258 8.922 1 94.94 133 ILE A O 1
ATOM 1029 N N . ALA A 1 134 ? 9.156 9.609 8.086 1 94.56 134 ALA A N 1
ATOM 1030 C CA . ALA A 1 134 ? 7.91 10.281 8.43 1 94.56 134 ALA A CA 1
ATOM 1031 C C . ALA A 1 134 ? 7.836 10.578 9.93 1 94.56 134 ALA A C 1
ATOM 1033 O O . ALA A 1 134 ? 7.441 11.672 10.328 1 94.56 134 ALA A O 1
ATOM 1034 N N . GLN A 1 135 ? 8.188 9.648 10.742 1 95 135 GLN A N 1
ATOM 1035 C CA . GLN A 1 135 ? 8.125 9.789 12.188 1 95 135 GLN A CA 1
ATOM 1036 C C . GLN A 1 135 ? 9.086 10.867 12.68 1 95 135 GLN A C 1
ATOM 1038 O O . GLN A 1 135 ? 8.766 11.625 13.602 1 95 135 GLN A O 1
ATOM 1043 N N . ARG A 1 136 ? 10.273 10.953 12.094 1 94.88 136 ARG A N 1
ATOM 1044 C CA . ARG A 1 136 ? 11.234 11.992 12.461 1 94.88 136 ARG A CA 1
ATOM 1045 C C . ARG A 1 136 ? 10.703 13.375 12.109 1 94.88 136 ARG A C 1
ATOM 1047 O O . ARG A 1 136 ? 10.812 14.312 12.898 1 94.88 136 ARG A O 1
ATOM 1054 N N . GLU A 1 137 ? 10.117 13.516 10.945 1 93.81 137 GLU A N 1
ATOM 1055 C CA . GLU A 1 137 ? 9.539 14.789 10.516 1 93.81 137 GLU A CA 1
ATOM 1056 C C . GLU A 1 137 ? 8.398 15.211 11.43 1 93.81 137 GLU A C 1
ATOM 1058 O O . GLU A 1 137 ? 8.273 16.391 11.773 1 93.81 137 GLU A O 1
ATOM 1063 N N . GLN A 1 138 ? 7.582 14.273 11.828 1 93.94 138 GLN A N 1
ATOM 1064 C CA . GLN A 1 138 ? 6.484 14.547 12.75 1 93.94 138 GLN A CA 1
ATOM 1065 C C . GLN A 1 138 ? 7.008 15.031 14.102 1 93.94 138 GLN A C 1
ATOM 1067 O O . GLN A 1 138 ? 6.508 16.016 14.648 1 93.94 138 GLN A O 1
ATOM 1072 N N . ALA A 1 139 ? 7.996 14.328 14.602 1 94.12 139 ALA A N 1
ATOM 1073 C CA . ALA A 1 139 ? 8.57 14.68 15.898 1 94.12 139 ALA A CA 1
ATOM 1074 C C . ALA A 1 139 ? 9.156 16.094 15.875 1 94.12 139 ALA A C 1
ATOM 1076 O O . ALA A 1 139 ? 8.961 16.859 16.812 1 94.12 139 ALA A O 1
ATOM 1077 N N . GLN A 1 140 ? 9.875 16.422 14.828 1 93.38 140 GLN A N 1
ATOM 1078 C CA . GLN A 1 140 ? 10.477 17.734 14.68 1 93.38 140 GLN A CA 1
ATOM 1079 C C . GLN A 1 140 ? 9.406 18.828 14.602 1 93.38 140 GLN A C 1
ATOM 1081 O O . GLN A 1 140 ? 9.539 19.875 15.219 1 93.38 140 GLN A O 1
ATOM 1086 N N . ALA A 1 141 ? 8.352 18.547 13.906 1 93.25 141 ALA A N 1
ATOM 1087 C CA . ALA A 1 141 ? 7.289 19.531 13.695 1 93.25 141 ALA A CA 1
ATOM 1088 C C . ALA A 1 141 ? 6.5 19.766 14.984 1 93.25 141 ALA A C 1
ATOM 1090 O O . ALA A 1 141 ? 6.02 20.875 15.234 1 93.25 141 ALA A O 1
ATOM 1091 N N . ARG A 1 142 ? 6.293 18.75 15.766 1 92.81 142 ARG A N 1
ATOM 1092 C CA . ARG A 1 142 ? 5.449 18.828 16.953 1 92.81 142 ARG A CA 1
ATOM 1093 C C . ARG A 1 142 ? 6.238 19.359 18.156 1 92.81 142 ARG A C 1
ATOM 1095 O O . ARG A 1 142 ? 5.656 19.812 19.141 1 92.81 142 ARG A O 1
ATOM 1102 N N . GLN A 1 143 ? 7.527 19.25 18.172 1 88.5 143 GLN A N 1
ATOM 1103 C CA . GLN A 1 143 ? 8.375 19.844 19.188 1 88.5 143 GLN A CA 1
ATOM 1104 C C . GLN A 1 143 ? 8.43 21.359 19.031 1 88.5 143 GLN A C 1
ATOM 1106 O O . GLN A 1 143 ? 8.469 22.094 20.031 1 88.5 143 GLN A O 1
ATOM 1111 N N . THR A 1 144 ? 8.5 21.875 17.906 1 75.81 1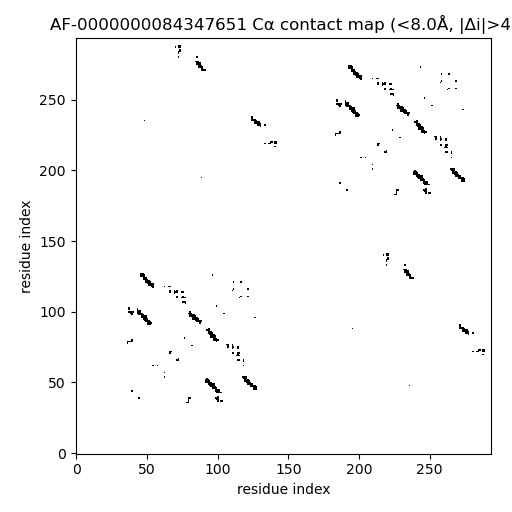44 THR A N 1
ATOM 1112 C CA . THR A 1 144 ? 8.609 23.312 17.641 1 75.81 144 THR A CA 1
ATOM 1113 C C . THR A 1 144 ? 7.344 24.047 18.078 1 75.81 144 THR A C 1
ATOM 1115 O O . THR A 1 144 ? 7.402 25.203 18.484 1 75.81 144 THR A O 1
ATOM 1118 N N . THR A 1 145 ? 6.223 23.469 18.109 1 63.94 145 THR A N 1
ATOM 1119 C CA . THR A 1 145 ? 5.012 24.156 18.547 1 63.94 145 THR A CA 1
ATOM 1120 C C . THR A 1 145 ? 4.922 24.188 20.078 1 63.94 145 THR A C 1
ATOM 1122 O O . THR A 1 145 ? 4.211 25.016 20.641 1 63.94 145 THR A O 1
ATOM 1125 N N . ALA A 1 146 ? 5.516 23.281 20.766 1 57.88 146 ALA A N 1
ATOM 1126 C CA . ALA A 1 146 ? 5.453 23.25 22.219 1 57.88 146 ALA A CA 1
ATOM 1127 C C . ALA A 1 146 ? 6.336 24.328 22.828 1 57.88 146 ALA A C 1
ATOM 1129 O O . ALA A 1 146 ? 6.168 24.688 24 1 57.88 146 ALA A O 1
ATOM 1130 N N . GLN A 1 147 ? 7.164 24.984 22.25 1 43.91 147 GLN A N 1
ATOM 1131 C CA . GLN A 1 147 ? 7.926 26.078 22.844 1 43.91 147 GLN A CA 1
ATOM 1132 C C . GLN A 1 147 ? 7.266 27.422 22.562 1 43.91 147 GLN A C 1
ATOM 1134 O O . GLN A 1 147 ? 6.719 27.641 21.484 1 43.91 147 GLN A O 1
ATOM 1139 N N . MET B 1 1 ? -52.969 95.75 28.734 1 28.03 1 MET B N 1
ATOM 1140 C CA . MET B 1 1 ? -53.469 94.438 29.062 1 28.03 1 MET B CA 1
ATOM 1141 C C . MET B 1 1 ? -52.312 93.438 29.141 1 28.03 1 MET B C 1
ATOM 1143 O O . MET B 1 1 ? -51.656 93.188 28.141 1 28.03 1 MET B O 1
ATOM 1147 N N . ASN B 1 2 ? -51.688 93.188 30.422 1 29.84 2 ASN B N 1
ATOM 1148 C CA . ASN B 1 2 ? -50.469 92.688 31.016 1 29.84 2 ASN B CA 1
ATOM 1149 C C . ASN B 1 2 ? -50.375 91.125 30.922 1 29.84 2 ASN B C 1
ATOM 1151 O O . ASN B 1 2 ? -51.031 90.438 31.688 1 29.84 2 ASN B O 1
ATOM 1155 N N . ILE B 1 3 ? -50.406 90.5 29.734 1 34.53 3 ILE B N 1
ATOM 1156 C CA . ILE B 1 3 ? -50.625 89.062 29.359 1 34.53 3 ILE B CA 1
ATOM 1157 C C . ILE B 1 3 ? -49.562 88.188 29.984 1 34.53 3 ILE B C 1
ATOM 1159 O O . ILE B 1 3 ? -48.469 88.062 29.422 1 34.53 3 ILE B O 1
ATOM 1163 N N . ARG B 1 4 ? -49.156 88.312 31.312 1 30.16 4 ARG B N 1
ATOM 1164 C CA . ARG B 1 4 ? -48.031 87.688 32.031 1 30.16 4 ARG B CA 1
ATOM 1165 C C . ARG B 1 4 ? -48.25 86.188 32.219 1 30.16 4 ARG B C 1
ATOM 1167 O O . ARG B 1 4 ? -47.5 85.562 32.938 1 30.16 4 ARG B O 1
ATOM 1174 N N . ASP B 1 5 ? -49.469 85.688 31.891 1 32.22 5 ASP B N 1
ATOM 1175 C CA . ASP B 1 5 ? -49.656 84.438 32.688 1 32.22 5 ASP B CA 1
ATOM 1176 C C . ASP B 1 5 ? -48.562 83.438 32.438 1 32.22 5 ASP B C 1
ATOM 1178 O O . ASP B 1 5 ? -48.219 83.125 31.297 1 32.22 5 ASP B O 1
ATOM 1182 N N . LEU B 1 6 ? -47.688 83.062 33.5 1 33.78 6 LEU B N 1
ATOM 1183 C CA . LEU B 1 6 ? -46.5 82.312 33.875 1 33.78 6 LEU B CA 1
ATOM 1184 C C . LEU B 1 6 ? -46.781 80.812 33.75 1 33.78 6 LEU B C 1
ATOM 1186 O O . LEU B 1 6 ? -47.625 80.25 34.469 1 33.78 6 LEU B O 1
ATOM 1190 N N . PHE B 1 7 ? -46.906 80.188 32.469 1 38.94 7 PHE B N 1
ATOM 1191 C CA . PHE B 1 7 ? -47.125 78.812 32.188 1 38.94 7 PHE B CA 1
ATOM 1192 C C . PHE B 1 7 ? -46.156 77.938 32.969 1 38.94 7 PHE B C 1
ATOM 1194 O O . PHE B 1 7 ? -44.938 78.062 32.844 1 38.94 7 PHE B O 1
ATOM 1201 N N . LYS B 1 8 ? -46.531 77.5 34.219 1 36.94 8 LYS B N 1
ATOM 1202 C CA . LYS B 1 8 ? -45.875 76.562 35.156 1 36.94 8 LYS B CA 1
ATOM 1203 C C . LYS B 1 8 ? -45.562 75.25 34.5 1 36.94 8 LYS B C 1
ATOM 1205 O O . LYS B 1 8 ? -46.469 74.562 34.031 1 36.94 8 LYS B O 1
ATOM 1210 N N . PHE B 1 9 ? -44.406 75 33.781 1 36.97 9 PHE B N 1
ATOM 1211 C CA . PHE B 1 9 ? -43.844 73.812 33.156 1 36.97 9 PHE B CA 1
ATOM 1212 C C . PHE B 1 9 ? -43.688 72.688 34.156 1 36.97 9 PHE B C 1
ATOM 1214 O O . PHE B 1 9 ? -42.906 72.812 35.125 1 36.97 9 PHE B O 1
ATOM 1221 N N . THR B 1 10 ? -44.75 72 34.562 1 36.38 10 THR B N 1
ATOM 1222 C CA . THR B 1 10 ? -44.688 70.875 35.469 1 36.38 10 THR B CA 1
ATOM 1223 C C . THR B 1 10 ? -43.656 69.812 35 1 36.38 10 THR B C 1
ATOM 1225 O O . THR B 1 10 ? -43.719 69.375 33.875 1 36.38 10 THR B O 1
ATOM 1228 N N . LEU B 1 11 ? -42.438 69.812 35.5 1 37.72 11 LEU B N 1
ATOM 1229 C CA . LEU B 1 11 ? -41.25 68.938 35.375 1 37.72 11 LEU B CA 1
ATOM 1230 C C . LEU B 1 11 ? -41.594 67.5 35.75 1 37.72 11 LEU B C 1
ATOM 1232 O O . LEU B 1 11 ? -41.938 67.25 36.875 1 37.72 11 LEU B O 1
ATOM 1236 N N . LEU B 1 12 ? -42.438 66.812 34.938 1 41.16 12 LEU B N 1
ATOM 1237 C CA . LEU B 1 12 ? -42.719 65.438 35.344 1 41.16 12 LEU B CA 1
ATOM 1238 C C . LEU B 1 12 ? -41.438 64.625 35.5 1 41.16 12 LEU B C 1
ATOM 1240 O O . LEU B 1 12 ? -40.562 64.688 34.625 1 41.16 12 LEU B O 1
ATOM 1244 N N . PRO B 1 13 ? -41 64.25 36.719 1 42.44 13 PRO B N 1
ATOM 1245 C CA . PRO B 1 13 ? -39.781 63.469 37 1 42.44 13 PRO B CA 1
ATOM 1246 C C . PRO B 1 13 ? -39.75 62.156 36.281 1 42.44 13 PRO B C 1
ATOM 1248 O O . PRO B 1 13 ? -40.75 61.406 36.25 1 42.44 13 PRO B O 1
ATOM 1251 N N . ALA B 1 14 ? -39.25 62.094 35.062 1 43.47 14 ALA B N 1
ATOM 1252 C CA . ALA B 1 14 ? -39.094 60.812 34.344 1 43.47 14 ALA B CA 1
ATOM 1253 C C . ALA B 1 14 ? -38.406 59.781 35.188 1 43.47 14 ALA B C 1
ATOM 1255 O O . ALA B 1 14 ? -37.281 60 35.688 1 43.47 14 ALA B O 1
ATOM 1256 N N . LEU B 1 15 ? -39.156 59 36 1 39.34 15 LEU B N 1
ATOM 1257 C CA . LEU B 1 15 ? -38.688 57.875 36.812 1 39.34 15 LEU B CA 1
ATOM 1258 C C . LEU B 1 15 ? -37.844 56.938 35.969 1 39.34 15 LEU B C 1
ATOM 1260 O O . LEU B 1 15 ? -38.312 56.375 34.969 1 39.34 15 LEU B O 1
ATOM 1264 N N . LEU B 1 16 ? -36.531 57.188 35.812 1 39.19 16 LEU B N 1
ATOM 1265 C CA . LEU B 1 16 ? -35.562 56.344 35.125 1 39.19 16 LEU B CA 1
ATOM 1266 C C . LEU B 1 16 ? -35.562 54.938 35.719 1 39.19 16 LEU B C 1
ATOM 1268 O O . LEU B 1 16 ? -35.25 54.75 36.875 1 39.19 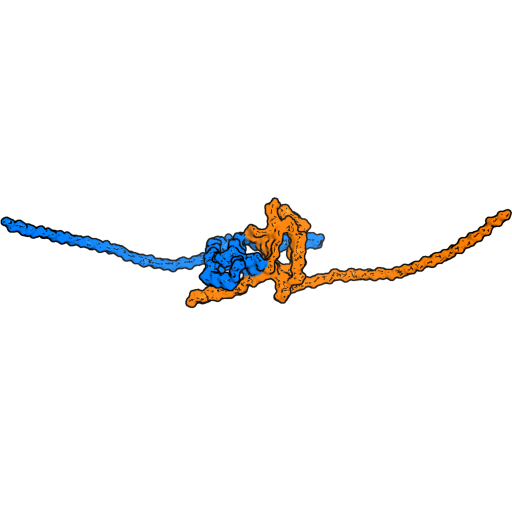16 LEU B O 1
ATOM 1272 N N . ILE B 1 17 ? -36.531 54.062 35.406 1 39.78 17 ILE B N 1
ATOM 1273 C CA . ILE B 1 17 ? -36.531 52.688 35.875 1 39.78 17 ILE B CA 1
ATOM 1274 C C . ILE B 1 17 ? -35.219 52 35.5 1 39.78 17 ILE B C 1
ATOM 1276 O O . ILE B 1 17 ? -34.875 51.938 34.312 1 39.78 17 ILE B O 1
ATOM 1280 N N . ILE B 1 18 ? -34.219 52.062 36.281 1 40.5 18 ILE B N 1
ATOM 1281 C CA . ILE B 1 18 ? -32.938 51.375 36.156 1 40.5 18 ILE B CA 1
ATOM 1282 C C . ILE B 1 18 ? -33.156 49.875 36.094 1 40.5 18 ILE B C 1
ATOM 1284 O O . ILE B 1 18 ? -33.625 49.281 37.062 1 40.5 18 ILE B O 1
ATOM 1288 N N . THR B 1 19 ? -33.688 49.344 35 1 38.56 19 THR B N 1
ATOM 1289 C CA . THR B 1 19 ? -33.812 47.906 34.906 1 38.56 19 THR B CA 1
ATOM 1290 C C . THR B 1 19 ? -32.469 47.219 35.219 1 38.56 19 THR B C 1
ATOM 1292 O O . THR B 1 19 ? -31.438 47.594 34.688 1 38.56 19 THR B O 1
ATOM 1295 N N . LEU B 1 20 ? -32.281 46.75 36.469 1 38.88 20 LEU B N 1
ATOM 1296 C CA . LEU B 1 20 ? -31.188 45.938 36.906 1 38.88 20 LEU B CA 1
ATOM 1297 C C . LEU B 1 20 ? -31 44.719 36 1 38.88 20 LEU B C 1
ATOM 1299 O O . LEU B 1 20 ? -31.875 43.875 35.875 1 38.88 20 LEU B O 1
ATOM 1303 N N . LEU B 1 21 ? -30.359 44.906 34.844 1 40.22 21 LEU B N 1
ATOM 1304 C CA . LEU B 1 21 ? -30.031 43.719 34.031 1 40.22 21 LEU B CA 1
ATOM 1305 C C . LEU B 1 21 ? -29.297 42.688 34.844 1 40.22 21 LEU B C 1
ATOM 1307 O O . LEU B 1 21 ? -28.344 43 35.562 1 40.22 21 LEU B O 1
ATOM 1311 N N . PRO B 1 22 ? -29.938 41.531 35.188 1 44.69 22 PRO B N 1
ATOM 1312 C CA . PRO B 1 22 ? -29.25 40.438 35.875 1 44.69 22 PRO B CA 1
ATOM 1313 C C . PRO B 1 22 ? -27.844 40.188 35.312 1 44.69 22 PRO B C 1
ATOM 1315 O O . PRO B 1 22 ? -27.562 40.531 34.156 1 44.69 22 PRO B O 1
ATOM 1318 N N . GLY B 1 23 ? -26.812 40.219 36.156 1 34.59 23 GLY B N 1
ATOM 1319 C CA . GLY B 1 23 ? -25.422 39.875 35.969 1 34.59 23 GLY B CA 1
ATOM 1320 C C . GLY B 1 23 ? -25.219 38.656 35.094 1 34.59 23 GLY B C 1
ATOM 1321 O O . GLY B 1 23 ? -26.031 37.719 35.125 1 34.59 23 GLY B O 1
ATOM 1322 N N . ALA B 1 24 ? -24.625 38.844 33.875 1 37.25 24 ALA B N 1
ATOM 1323 C CA . ALA B 1 24 ? -24.141 37.812 33 1 37.25 24 ALA B CA 1
ATOM 1324 C C . ALA B 1 24 ? -23.391 36.719 33.75 1 37.25 24 ALA B C 1
ATOM 1326 O O . ALA B 1 24 ? -22.453 37.031 34.5 1 37.25 24 ALA B O 1
ATOM 1327 N N . GLY B 1 25 ? -24.094 35.75 34.375 1 39.78 25 GLY B N 1
ATOM 1328 C CA . GLY B 1 25 ? -23.344 34.594 34.844 1 39.78 25 GLY B CA 1
ATOM 1329 C C . GLY B 1 25 ? -22.203 34.219 33.938 1 39.78 25 GLY B C 1
ATOM 1330 O O . GLY B 1 25 ? -22.359 34.188 32.719 1 39.78 25 GLY B O 1
ATOM 1331 N N . THR B 1 26 ? -20.984 34.531 34.312 1 35.06 26 THR B N 1
ATOM 1332 C CA . THR B 1 26 ? -19.797 33.969 33.656 1 35.06 26 THR B CA 1
ATOM 1333 C C . THR B 1 26 ? -19.984 32.5 33.312 1 35.06 26 THR B C 1
ATOM 1335 O O . THR B 1 26 ? -20.25 31.688 34.188 1 35.06 26 THR B O 1
ATOM 1338 N N . ALA B 1 27 ? -20.688 32.156 32.219 1 38.34 27 ALA B N 1
ATOM 1339 C CA . ALA B 1 27 ? -20.578 30.766 31.781 1 38.34 27 ALA B CA 1
ATOM 1340 C C . ALA B 1 27 ? -19.141 30.266 31.906 1 38.34 27 ALA B C 1
ATOM 1342 O O . ALA B 1 27 ? -18.234 30.828 31.281 1 38.34 27 ALA B O 1
ATOM 1343 N N . GLN B 1 28 ? -18.734 29.75 33 1 36.41 28 GLN B N 1
ATOM 1344 C CA . GLN B 1 28 ? -17.469 29.047 33.031 1 36.41 28 GLN B CA 1
ATOM 1345 C C . GLN B 1 28 ? -17.281 28.203 31.781 1 36.41 28 GLN B C 1
ATOM 1347 O O . GLN B 1 28 ? -18.141 27.375 31.438 1 36.41 28 GLN B O 1
ATOM 1352 N N . ALA B 1 29 ? -16.516 28.641 30.781 1 37.28 29 ALA B N 1
ATOM 1353 C CA . ALA B 1 29 ? -16.094 27.812 29.672 1 37.28 29 ALA B CA 1
ATOM 1354 C C . ALA B 1 29 ? -15.68 26.422 30.141 1 37.28 29 ALA B C 1
ATOM 1356 O O . ALA B 1 29 ? -14.789 26.297 30.984 1 37.28 29 ALA B O 1
ATOM 1357 N N . LYS B 1 30 ? -16.641 25.516 30.344 1 40 30 LYS B N 1
ATOM 1358 C CA . LYS B 1 30 ? -16.188 24.156 30.578 1 40 30 LYS B CA 1
ATOM 1359 C C . LYS B 1 30 ? -14.969 23.828 29.719 1 40 30 LYS B C 1
ATOM 1361 O O . LYS B 1 30 ? -14.906 24.219 28.547 1 40 30 LYS B O 1
ATOM 1366 N N . PRO B 1 31 ? -13.766 23.562 30.312 1 38.41 31 PRO B N 1
ATOM 1367 C CA . PRO B 1 31 ? -12.648 23.141 29.469 1 38.41 31 PRO B CA 1
ATOM 1368 C C . PRO B 1 31 ? -13.086 22.266 28.297 1 38.41 31 PRO B C 1
ATOM 1370 O O . PRO B 1 31 ? -14.109 21.578 28.391 1 38.41 31 PRO B O 1
ATOM 1373 N N . PRO B 1 32 ? -12.766 22.609 27.047 1 36.03 32 PRO B N 1
ATOM 1374 C CA . PRO B 1 32 ? -13.133 21.672 25.984 1 36.03 32 PRO B CA 1
ATOM 1375 C C . PRO B 1 32 ? -13.102 20.219 26.438 1 36.03 32 PRO B C 1
ATOM 1377 O O . PRO B 1 32 ? -12.242 19.844 27.234 1 36.03 32 PRO B O 1
ATOM 1380 N N . ALA B 1 33 ? -14.141 19.547 26.672 1 39.41 33 ALA B N 1
ATOM 1381 C CA . ALA B 1 33 ? -14.172 18.109 26.938 1 39.41 33 ALA B CA 1
ATOM 1382 C C . ALA B 1 33 ? -12.977 17.406 26.297 1 39.41 33 ALA B C 1
ATOM 1384 O O . ALA B 1 33 ? -12.617 17.703 25.156 1 39.41 33 ALA B O 1
ATOM 1385 N N . GLY B 1 34 ? -11.906 17.156 26.953 1 40.5 34 GLY B N 1
ATOM 1386 C CA . GLY B 1 34 ? -10.891 16.281 26.391 1 40.5 34 GLY B CA 1
ATOM 1387 C C . GLY B 1 34 ? -11.438 15.32 25.344 1 40.5 34 GLY B C 1
ATOM 1388 O O . GLY B 1 34 ? -12.359 14.555 25.625 1 40.5 34 GLY B O 1
ATOM 1389 N N . ALA B 1 35 ? -11.719 15.719 24.094 1 44.62 35 ALA B N 1
ATOM 1390 C CA . ALA B 1 35 ? -12.25 14.875 23.016 1 44.62 35 ALA B CA 1
ATOM 1391 C C . ALA B 1 35 ? -11.875 13.414 23.234 1 44.62 35 ALA B C 1
ATOM 1393 O O . ALA B 1 35 ? -10.703 13.094 23.438 1 44.62 35 ALA B O 1
ATOM 1394 N N . ASN B 1 36 ?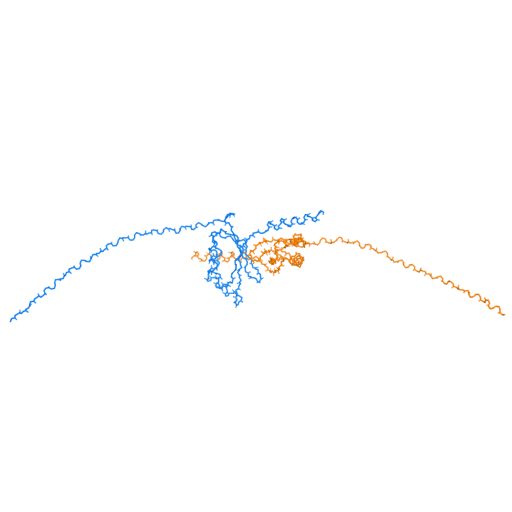 -12.602 12.648 23.984 1 51.81 36 ASN B N 1
ATOM 1395 C CA . ASN B 1 36 ? -12.477 11.203 24.109 1 51.81 36 ASN B CA 1
ATOM 1396 C C . ASN B 1 36 ? -11.945 10.562 22.828 1 51.81 36 ASN B C 1
ATOM 1398 O O . ASN B 1 36 ? -12.641 10.547 21.812 1 51.81 36 ASN B O 1
ATOM 1402 N N . ILE B 1 37 ? -10.68 10.641 22.547 1 67.06 37 ILE B N 1
ATOM 1403 C CA . ILE B 1 37 ? -10.086 9.945 21.422 1 67.06 37 ILE B CA 1
ATOM 1404 C C . ILE B 1 37 ? -10.516 8.477 21.422 1 67.06 37 ILE B C 1
ATOM 1406 O O . ILE B 1 37 ? -10.102 7.711 22.312 1 67.06 37 ILE B O 1
ATOM 1410 N N . ALA B 1 38 ? -11.68 8.281 20.766 1 70.5 38 ALA B N 1
ATOM 1411 C CA . ALA B 1 38 ? -12.109 6.887 20.688 1 70.5 38 ALA B CA 1
ATOM 1412 C C . ALA B 1 38 ? -10.953 5.973 20.312 1 70.5 38 ALA B C 1
ATOM 1414 O O . ALA B 1 38 ? -10.273 6.207 19.297 1 70.5 38 ALA B O 1
ATOM 1415 N N . ALA B 1 39 ? -10.562 5.062 21.203 1 77.31 39 ALA B N 1
ATOM 1416 C CA . ALA B 1 39 ? -9.5 4.09 20.953 1 77.31 39 ALA B CA 1
ATOM 1417 C C . ALA B 1 39 ? -9.922 3.084 19.891 1 77.31 39 ALA B C 1
ATOM 1419 O O . ALA B 1 39 ? -11.102 2.777 19.75 1 77.31 39 ALA B O 1
ATOM 1420 N N . VAL B 1 40 ? -9.047 2.572 19.109 1 82.56 40 VAL B N 1
ATOM 1421 C CA . VAL B 1 40 ? -9.273 1.56 18.078 1 82.56 40 VAL B CA 1
ATOM 1422 C C . VAL B 1 40 ? -9.602 0.222 18.734 1 82.56 40 VAL B C 1
ATOM 1424 O O . VAL B 1 40 ? -8.898 -0.218 19.656 1 82.56 40 VAL B O 1
ATOM 1427 N N . THR B 1 41 ? -10.68 -0.367 18.531 1 82.69 41 THR B N 1
ATOM 1428 C CA . THR B 1 41 ? -11.078 -1.727 18.875 1 82.69 41 THR B CA 1
ATOM 1429 C C . THR B 1 41 ? -11.43 -2.529 17.641 1 82.69 41 THR B C 1
ATOM 1431 O O . THR B 1 41 ? -11.688 -1.956 16.578 1 82.69 41 THR B O 1
ATOM 1434 N N . PRO B 1 42 ? -11.391 -3.867 17.688 1 83.81 42 PRO B N 1
ATOM 1435 C CA . PRO B 1 42 ? -11.766 -4.672 16.516 1 83.81 42 PRO B CA 1
ATOM 1436 C C . PRO B 1 42 ? -13.156 -4.336 15.992 1 83.81 42 PRO B C 1
ATOM 1438 O O . PRO B 1 42 ? -13.406 -4.426 14.781 1 83.81 42 PRO B O 1
ATOM 1441 N N . ASP B 1 43 ? -14.055 -3.855 16.812 1 88.56 43 ASP B N 1
ATOM 1442 C CA . ASP B 1 43 ? -15.438 -3.617 16.422 1 88.56 43 ASP B CA 1
ATOM 1443 C C . ASP B 1 43 ? -15.586 -2.25 15.75 1 88.56 43 ASP B C 1
ATOM 1445 O O . ASP B 1 43 ? -16.484 -2.047 14.93 1 88.56 43 ASP B O 1
ATOM 1449 N N . ASN B 1 44 ? -14.695 -1.349 16.078 1 91.62 44 ASN B N 1
ATOM 1450 C CA . ASN B 1 44 ? -14.891 -0.006 15.547 1 91.62 44 ASN B CA 1
ATOM 1451 C C . ASN B 1 44 ? -13.812 0.354 14.531 1 91.62 44 ASN B C 1
ATOM 1453 O O . ASN B 1 44 ? -13.859 1.419 13.914 1 91.62 44 ASN B O 1
ATOM 1457 N N . ALA B 1 45 ? -12.953 -0.552 14.336 1 95 45 ALA B N 1
ATOM 1458 C CA . ALA B 1 45 ? -11.773 -0.24 13.539 1 95 45 ALA B CA 1
ATOM 1459 C C . ALA B 1 45 ? -12.07 -0.355 12.047 1 95 45 ALA B C 1
ATOM 1461 O O . ALA B 1 45 ? -12.703 -1.32 11.609 1 95 45 ALA B O 1
ATOM 1462 N N . ILE B 1 46 ? -11.641 0.662 11.305 1 96.69 46 ILE B N 1
ATOM 1463 C CA . ILE B 1 46 ? -11.586 0.587 9.844 1 96.69 46 ILE B CA 1
ATOM 1464 C C . ILE B 1 46 ? -10.156 0.843 9.375 1 96.69 46 ILE B C 1
ATOM 1466 O O . ILE B 1 46 ? -9.344 1.416 10.102 1 96.69 46 ILE B O 1
ATOM 1470 N N . MET B 1 47 ? -9.891 0.294 8.18 1 98.31 47 MET B N 1
ATOM 1471 C CA . MET B 1 47 ? -8.594 0.563 7.555 1 98.31 47 MET B CA 1
ATOM 1472 C C . MET B 1 47 ? -8.773 1.344 6.254 1 98.31 47 MET B C 1
ATOM 1474 O O . MET B 1 47 ? -9.727 1.108 5.508 1 98.31 47 MET B O 1
ATOM 1478 N N . LEU B 1 48 ? -7.832 2.273 6.047 1 98.38 48 LEU B N 1
ATOM 1479 C CA . LEU B 1 48 ? -7.828 3.139 4.875 1 98.38 48 LEU B CA 1
ATOM 1480 C C . LEU B 1 48 ? -6.449 3.16 4.219 1 98.38 48 LEU B C 1
ATOM 1482 O O . LEU B 1 48 ? -5.43 3.246 4.906 1 98.38 48 LEU B O 1
ATOM 1486 N N . THR B 1 49 ? -6.422 2.992 2.91 1 98.88 49 THR B N 1
ATOM 1487 C CA . THR B 1 49 ? -5.23 3.311 2.131 1 98.88 49 THR B CA 1
ATOM 1488 C C . THR B 1 49 ? -5.34 4.703 1.519 1 98.88 49 THR B C 1
ATOM 1490 O O . THR B 1 49 ? -6.359 5.043 0.916 1 98.88 49 THR B O 1
ATOM 1493 N N . ILE B 1 50 ? -4.32 5.488 1.677 1 98.81 50 ILE B N 1
ATOM 1494 C CA . ILE B 1 50 ? -4.266 6.84 1.125 1 98.81 50 ILE B CA 1
ATOM 1495 C C . ILE B 1 50 ? -3.113 6.945 0.13 1 98.81 50 ILE B C 1
ATOM 1497 O O . ILE B 1 50 ? -1.981 6.566 0.439 1 98.81 50 ILE B O 1
ATOM 1501 N N . PHE B 1 51 ? -3.424 7.418 -1.097 1 98.69 51 PHE B N 1
ATOM 1502 C CA . PHE B 1 51 ? -2.391 7.816 -2.045 1 98.69 51 PHE B CA 1
ATOM 1503 C C . PHE B 1 51 ? -2.131 9.312 -1.961 1 98.69 51 PHE B C 1
ATOM 1505 O O . PHE B 1 51 ? -3.055 10.117 -2.098 1 98.69 51 PHE B O 1
ATOM 1512 N N . LEU B 1 52 ? -0.878 9.711 -1.645 1 98.44 52 LEU B N 1
ATOM 1513 C CA . LEU B 1 52 ? -0.406 11.086 -1.811 1 98.44 52 LEU B CA 1
ATOM 1514 C C . LEU B 1 52 ? 0.462 11.211 -3.059 1 98.44 52 LEU B C 1
ATOM 1516 O O . LEU B 1 52 ? 1.639 10.844 -3.043 1 98.44 52 LEU B O 1
ATOM 1520 N N . LYS B 1 53 ? -0.086 11.766 -4.113 1 98.12 53 LYS B N 1
ATOM 1521 C CA . LYS B 1 53 ? 0.606 11.898 -5.395 1 98.12 53 LYS B CA 1
ATOM 1522 C C . LYS B 1 53 ? 1.204 13.297 -5.551 1 98.12 53 LYS B C 1
ATOM 1524 O O . LYS B 1 53 ? 0.479 14.289 -5.551 1 98.12 53 LYS B O 1
ATOM 1529 N N . HIS B 1 54 ? 2.393 13.398 -5.738 1 95.81 54 HIS B N 1
ATOM 1530 C CA . HIS B 1 54 ? 3.086 14.68 -5.785 1 95.81 54 HIS B CA 1
ATOM 1531 C C . HIS B 1 54 ? 2.656 15.492 -7 1 95.81 54 HIS B C 1
ATOM 1533 O O . HIS B 1 54 ? 2.441 14.938 -8.078 1 95.81 54 HIS B O 1
ATOM 1539 N N . ASP B 1 55 ? 2.566 16.797 -6.836 1 94.12 55 ASP B N 1
ATOM 1540 C CA . ASP B 1 55 ? 2.576 17.734 -7.957 1 94.12 55 ASP B CA 1
ATOM 1541 C C . ASP B 1 55 ? 3.957 17.797 -8.602 1 94.12 55 ASP B C 1
ATOM 1543 O O . ASP B 1 55 ? 4.828 18.531 -8.148 1 94.12 55 ASP B O 1
ATOM 1547 N N . GLN B 1 56 ? 4.105 17.172 -9.672 1 94.5 56 GLN B N 1
ATOM 1548 C CA . GLN B 1 56 ? 5.43 17 -10.258 1 94.5 56 GLN B CA 1
ATOM 1549 C C . GLN B 1 56 ? 5.832 18.203 -11.094 1 94.5 56 GLN B C 1
ATOM 1551 O O . GLN B 1 56 ? 6.945 18.266 -11.625 1 94.5 56 GLN B O 1
ATOM 1556 N N . SER B 1 57 ? 5 19.094 -11.211 1 95.94 57 SER B N 1
ATOM 1557 C CA . SER B 1 57 ? 5.34 20.312 -11.953 1 95.94 57 SER B CA 1
ATOM 1558 C C . SER B 1 57 ? 6.254 21.219 -11.141 1 95.94 57 SER B C 1
ATOM 1560 O O . SER B 1 57 ? 6.809 22.188 -11.672 1 95.94 57 SER B O 1
ATOM 1562 N N . ARG B 1 58 ? 6.492 20.953 -9.883 1 96.12 58 ARG B N 1
ATOM 1563 C CA . ARG B 1 58 ? 7.32 21.75 -8.984 1 96.12 58 ARG B CA 1
ATOM 1564 C C . ARG B 1 58 ? 8.398 20.891 -8.328 1 96.12 58 ARG B C 1
ATOM 1566 O O . ARG B 1 58 ? 8.18 19.703 -8.062 1 96.12 58 ARG B O 1
ATOM 1573 N N . PRO B 1 59 ? 9.539 21.594 -8.062 1 96.62 59 PRO B N 1
ATOM 1574 C CA . PRO B 1 59 ? 10.602 20.828 -7.402 1 96.62 59 PRO B CA 1
ATOM 1575 C C . PRO B 1 59 ? 10.234 20.438 -5.973 1 96.62 59 PRO B C 1
ATOM 1577 O O . PRO B 1 59 ? 9.469 21.141 -5.309 1 96.62 59 PRO B O 1
ATOM 1580 N N . LEU B 1 60 ? 10.812 19.359 -5.465 1 96.19 60 LEU B N 1
ATOM 1581 C CA . LEU B 1 60 ? 10.5 18.766 -4.168 1 96.19 60 LEU B CA 1
ATOM 1582 C C . LEU B 1 60 ? 10.727 19.781 -3.047 1 96.19 60 LEU B C 1
ATOM 1584 O O . LEU B 1 60 ? 9.961 19.812 -2.076 1 96.19 60 LEU B O 1
ATOM 1588 N N . SER B 1 61 ? 11.789 20.609 -3.148 1 95.88 61 SER B N 1
ATOM 1589 C CA . SER B 1 61 ? 12.078 21.594 -2.105 1 95.88 61 SER B CA 1
ATOM 1590 C C . SER B 1 61 ? 10.922 22.578 -1.933 1 95.88 61 SER B C 1
ATOM 1592 O O . SER B 1 61 ? 10.578 22.938 -0.808 1 95.88 61 SER B O 1
ATOM 1594 N N . THR B 1 62 ? 10.305 23 -3.014 1 97.31 62 THR B N 1
ATOM 1595 C CA . THR B 1 62 ? 9.156 23.891 -2.975 1 97.31 62 THR B CA 1
ATOM 1596 C C . THR B 1 62 ? 7.957 23.203 -2.33 1 97.31 62 THR B C 1
ATOM 1598 O O . THR B 1 62 ? 7.25 23.812 -1.516 1 97.31 62 THR B O 1
ATOM 1601 N N . LEU B 1 63 ? 7.766 21.984 -2.67 1 97.12 63 LEU B N 1
ATOM 1602 C CA . LEU B 1 63 ? 6.66 21.219 -2.111 1 97.12 63 LEU B CA 1
ATOM 1603 C C . LEU B 1 63 ? 6.836 21.016 -0.61 1 97.12 63 LEU B C 1
ATOM 1605 O O . LEU B 1 63 ? 5.887 21.188 0.158 1 97.12 63 LEU B O 1
ATOM 1609 N N . LYS B 1 64 ? 8 20.688 -0.193 1 96.25 64 LYS B N 1
ATOM 1610 C CA . LYS B 1 64 ? 8.289 20.484 1.224 1 96.25 64 LYS B CA 1
ATOM 1611 C C . LYS B 1 64 ? 8.078 21.781 2.016 1 96.25 64 LYS B C 1
ATOM 1613 O O . LYS B 1 64 ? 7.578 21.75 3.141 1 96.25 64 LYS B O 1
ATOM 1618 N N . ALA B 1 65 ? 8.469 22.922 1.479 1 97 65 ALA B N 1
ATOM 1619 C CA . ALA B 1 65 ? 8.242 24.219 2.127 1 97 65 ALA B CA 1
ATOM 1620 C C . ALA B 1 65 ? 6.754 24.484 2.305 1 97 65 ALA B C 1
ATOM 1622 O O . ALA B 1 65 ? 6.324 24.969 3.352 1 97 65 ALA B O 1
ATOM 1623 N N . GLN B 1 66 ? 6.023 24.172 1.293 1 97.81 66 GLN B N 1
ATOM 1624 C CA . GLN B 1 66 ? 4.582 24.375 1.391 1 97.81 66 GLN B CA 1
ATOM 1625 C C . GLN B 1 66 ? 3.967 23.453 2.438 1 97.81 66 GLN B C 1
ATOM 1627 O O . GLN B 1 66 ? 3.088 23.859 3.197 1 97.81 66 GLN B O 1
ATOM 1632 N N . LEU B 1 67 ? 4.395 22.188 2.504 1 97.69 67 LEU B N 1
ATOM 1633 C CA . LEU B 1 67 ? 3.912 21.25 3.51 1 97.69 67 LEU B CA 1
ATOM 1634 C C . LEU B 1 67 ? 4.199 21.766 4.918 1 97.69 67 LEU B C 1
ATOM 1636 O O . LEU B 1 67 ? 3.363 21.625 5.812 1 97.69 67 LEU B O 1
ATOM 1640 N N . ALA B 1 68 ? 5.355 22.312 5.117 1 96.56 68 ALA B N 1
ATOM 1641 C CA . ALA B 1 68 ? 5.715 22.875 6.418 1 96.56 68 ALA B CA 1
ATOM 1642 C C . ALA B 1 68 ? 4.801 24.047 6.789 1 96.56 68 ALA B C 1
ATOM 1644 O O . ALA B 1 68 ? 4.332 24.141 7.926 1 96.56 68 ALA B O 1
ATOM 1645 N N . LYS B 1 69 ? 4.594 24.859 5.812 1 97.62 69 LYS B N 1
ATOM 1646 C CA . LYS B 1 69 ? 3.721 26.016 6.039 1 97.62 69 LYS B CA 1
ATOM 1647 C C . LYS B 1 69 ? 2.305 25.562 6.398 1 97.62 69 LYS B C 1
ATOM 1649 O O . LYS B 1 69 ? 1.652 26.188 7.246 1 97.62 69 LYS B O 1
ATOM 1654 N N . GLN B 1 70 ? 1.89 24.484 5.777 1 97.88 70 GLN B N 1
ATOM 1655 C CA . GLN B 1 70 ? 0.544 23.969 6.004 1 97.88 70 GLN B CA 1
ATOM 1656 C C . GLN B 1 70 ? 0.506 23.047 7.223 1 97.88 70 GLN B C 1
ATOM 1658 O O . GLN B 1 70 ? -0.554 22.547 7.586 1 97.88 70 GLN B O 1
ATOM 1663 N N . GLU B 1 71 ? 1.607 22.734 7.793 1 97.56 71 GLU B N 1
ATOM 1664 C CA . GLU B 1 71 ? 1.769 21.984 9.031 1 97.56 71 GLU B CA 1
ATOM 1665 C C . GLU B 1 71 ? 1.339 20.531 8.859 1 97.56 71 GLU B C 1
ATOM 1667 O O . GLU B 1 71 ? 0.754 19.938 9.773 1 97.56 71 GLU B O 1
ATOM 1672 N N . PHE B 1 72 ? 1.606 20.016 7.715 1 98.12 72 PHE B N 1
ATOM 1673 C CA . PHE B 1 72 ? 1.218 18.656 7.41 1 98.12 72 PHE B CA 1
ATOM 1674 C C . PHE B 1 72 ? 1.747 17.688 8.469 1 98.12 72 PHE B C 1
ATOM 1676 O O . PHE B 1 72 ? 0.982 16.922 9.062 1 98.12 72 PHE B O 1
ATOM 1683 N N . HIS B 1 73 ? 3.014 17.703 8.789 1 96.88 73 HIS B N 1
ATOM 1684 C CA . HIS B 1 73 ? 3.645 16.719 9.672 1 96.88 73 HIS B CA 1
ATOM 1685 C C . HIS B 1 73 ? 3.232 16.953 11.125 1 96.88 73 HIS B C 1
ATOM 1687 O O . HIS B 1 73 ? 3.336 16.047 11.953 1 96.88 73 HIS B O 1
ATOM 1693 N N . LYS B 1 74 ? 2.777 18.094 11.5 1 96.56 74 LYS B N 1
ATOM 1694 C CA . LYS B 1 74 ? 2.287 18.391 12.844 1 96.56 74 LYS B CA 1
ATOM 1695 C C . LYS B 1 74 ? 0.903 17.781 13.062 1 96.56 74 LYS B C 1
ATOM 1697 O O . LYS B 1 74 ? 0.604 17.281 14.156 1 96.56 74 LYS B O 1
ATOM 1702 N N . VAL B 1 75 ? 0.132 17.812 12.023 1 97.56 75 VAL B N 1
ATOM 1703 C CA . VAL B 1 75 ? -1.291 17.516 12.156 1 97.56 75 VAL B CA 1
ATOM 1704 C C . VAL B 1 75 ? -1.559 16.062 11.797 1 97.56 75 VAL B C 1
ATOM 1706 O O . VAL B 1 75 ? -2.381 15.398 12.438 1 97.56 75 VAL B O 1
ATOM 1709 N N . PHE B 1 76 ? -0.906 15.625 10.719 1 97.75 76 PHE B N 1
ATOM 1710 C CA . PHE B 1 76 ? -1.197 14.297 10.172 1 97.75 76 PHE B CA 1
ATOM 1711 C C . PHE B 1 76 ? -0.164 13.281 10.641 1 97.75 76 PHE B C 1
ATOM 1713 O O . PHE B 1 76 ? 1.041 13.531 10.562 1 97.75 76 PHE B O 1
ATOM 1720 N N . PRO B 1 77 ? -0.598 12.078 11.07 1 97.19 77 PRO B N 1
ATOM 1721 C CA . PRO B 1 77 ? -2.006 11.75 11.305 1 97.19 77 PRO B CA 1
ATOM 1722 C C . PRO B 1 77 ? -2.518 12.281 12.641 1 97.19 77 PRO B C 1
ATOM 1724 O O . PRO B 1 77 ? -1.725 12.547 13.547 1 97.19 77 PRO B O 1
ATOM 1727 N N . PRO B 1 78 ? -3.869 12.531 12.773 1 96.12 78 PRO B N 1
ATOM 1728 C CA . PRO B 1 78 ? -4.402 12.938 14.07 1 96.12 78 PRO B CA 1
ATOM 1729 C C . PRO B 1 78 ? -4.102 11.922 15.172 1 96.12 78 PRO B C 1
ATOM 1731 O O . PRO B 1 78 ? -3.914 10.734 14.891 1 96.12 78 PRO B O 1
ATOM 1734 N N . ALA B 1 79 ? -4.102 12.43 16.406 1 92.25 79 ALA B N 1
ATOM 1735 C CA . ALA B 1 79 ? -3.902 11.547 17.547 1 92.25 79 ALA B CA 1
ATOM 1736 C C . ALA B 1 79 ? -4.941 10.43 17.578 1 92.25 79 ALA B C 1
ATOM 1738 O O . ALA B 1 79 ? -6.117 10.664 17.281 1 92.25 79 ALA B O 1
ATOM 1739 N N . GLY B 1 80 ? -4.449 9.219 17.875 1 91.56 80 GLY B N 1
ATOM 1740 C CA . GLY B 1 80 ? -5.355 8.086 18 1 91.56 80 GLY B CA 1
ATOM 1741 C C . GLY B 1 80 ? -5.5 7.309 16.703 1 91.56 80 GLY B C 1
ATOM 1742 O O . GLY B 1 80 ? -6.152 6.262 16.672 1 91.56 80 GLY B O 1
ATOM 1743 N N . VAL B 1 81 ? -4.965 7.816 15.648 1 95.94 81 VAL B N 1
ATOM 1744 C CA . VAL B 1 81 ? -4.957 7.137 14.359 1 95.94 81 VAL B CA 1
ATOM 1745 C C . VAL B 1 81 ? -3.65 6.367 14.18 1 95.94 81 VAL B C 1
ATOM 1747 O O . VAL B 1 81 ? -2.566 6.938 14.32 1 95.94 81 VAL B O 1
ATOM 1750 N N . GLU B 1 82 ? -3.771 5.121 13.914 1 97.12 82 GLU B N 1
ATOM 1751 C CA . GLU B 1 82 ? -2.594 4.273 13.742 1 97.12 82 GLU B CA 1
ATOM 1752 C C . GLU B 1 82 ? -2.115 4.27 12.297 1 97.12 82 GLU B C 1
ATOM 1754 O O . GLU B 1 82 ? -2.9 4.023 11.375 1 97.12 82 GLU B O 1
ATOM 1759 N N . VAL B 1 83 ? -0.852 4.516 12.102 1 98.06 83 VAL B N 1
ATOM 1760 C CA . VAL B 1 83 ? -0.226 4.305 10.797 1 98.06 83 VAL B CA 1
ATOM 1761 C C . VAL B 1 83 ? 0.302 2.877 10.703 1 98.06 83 VAL B C 1
ATOM 1763 O O . VAL B 1 83 ? 1.302 2.533 11.336 1 98.06 83 VAL B O 1
ATOM 1766 N N . VAL B 1 84 ? -0.341 2.055 9.859 1 98.12 84 VAL B N 1
ATOM 1767 C CA . VAL B 1 84 ? 0.03 0.655 9.68 1 98.12 84 VAL B CA 1
ATOM 1768 C C . VAL B 1 84 ? 1.26 0.557 8.781 1 98.12 84 VAL B C 1
ATOM 1770 O O . VAL B 1 84 ? 2.146 -0.266 9.023 1 98.12 84 VAL B O 1
ATOM 1773 N N . SER B 1 85 ? 1.294 1.342 7.773 1 98.44 85 SER B N 1
ATOM 1774 C CA . SER B 1 85 ? 2.447 1.438 6.883 1 98.44 85 SER B CA 1
ATOM 1775 C C . SER B 1 85 ? 2.492 2.791 6.18 1 98.44 85 SER B C 1
ATOM 1777 O O . SER B 1 85 ? 1.456 3.436 5.996 1 98.44 85 SER B O 1
ATOM 1779 N N . TRP B 1 86 ? 3.635 3.246 5.891 1 98.44 86 TRP B N 1
ATOM 1780 C CA . TRP B 1 86 ? 3.928 4.445 5.109 1 98.44 86 TRP B CA 1
ATOM 1781 C C . TRP B 1 86 ? 5.102 4.207 4.164 1 98.44 86 TRP B C 1
ATOM 1783 O O . TRP B 1 86 ? 6.258 4.195 4.594 1 98.44 86 TRP B O 1
ATOM 1793 N N . ASN B 1 87 ? 4.77 4.027 2.863 1 98.56 87 ASN B N 1
ATOM 1794 C CA . ASN B 1 87 ? 5.785 3.713 1.864 1 98.56 87 ASN B CA 1
ATOM 1795 C C . ASN B 1 87 ? 5.836 4.77 0.766 1 98.56 87 ASN B C 1
ATOM 1797 O O . ASN B 1 87 ? 4.801 5.305 0.366 1 98.56 87 ASN B O 1
ATOM 1801 N N . ILE B 1 88 ? 7.07 5.043 0.351 1 98.44 88 ILE B N 1
ATOM 1802 C CA . ILE B 1 88 ? 7.191 5.633 -0.978 1 98.44 88 ILE B CA 1
ATOM 1803 C C . ILE B 1 88 ? 7.051 4.547 -2.041 1 98.44 88 ILE B C 1
ATOM 1805 O O . ILE B 1 88 ? 7.789 3.557 -2.027 1 98.44 88 ILE B O 1
ATOM 1809 N N . THR B 1 89 ? 6.09 4.652 -2.787 1 98.31 89 THR B N 1
ATOM 1810 C CA . THR B 1 89 ? 5.879 3.842 -3.982 1 98.31 89 THR B CA 1
ATOM 1811 C C . THR B 1 89 ? 6.207 4.641 -5.242 1 98.31 89 THR B C 1
ATOM 1813 O O . THR B 1 89 ? 5.383 5.426 -5.715 1 98.31 89 THR B O 1
ATOM 1816 N N . MET B 1 90 ? 7.434 4.402 -5.77 1 96.94 90 MET B N 1
ATOM 1817 C CA . MET B 1 90 ? 7.934 5.23 -6.867 1 96.94 90 MET B CA 1
ATOM 1818 C C . MET B 1 90 ? 7.004 5.148 -8.078 1 96.94 90 MET B C 1
ATOM 1820 O O . MET B 1 90 ? 6.664 4.051 -8.523 1 96.94 90 MET B O 1
ATOM 1824 N N . GLY B 1 91 ? 6.613 6.238 -8.57 1 96.12 91 GLY B N 1
ATOM 1825 C CA . GLY B 1 91 ? 5.672 6.312 -9.68 1 96.12 91 GLY B CA 1
ATOM 1826 C C . GLY B 1 91 ? 4.254 6.621 -9.234 1 96.12 91 GLY B C 1
ATOM 1827 O O . GLY B 1 91 ? 3.414 7.016 -10.047 1 96.12 91 GLY B O 1
ATOM 1828 N N . ILE B 1 92 ? 4 6.41 -7.949 1 96.25 92 ILE B N 1
ATOM 1829 C CA . ILE B 1 92 ? 2.705 6.738 -7.367 1 96.25 92 ILE B CA 1
ATOM 1830 C C . ILE B 1 92 ? 2.855 7.922 -6.41 1 96.25 92 ILE B C 1
ATOM 1832 O O . ILE B 1 92 ? 2.111 8.898 -6.5 1 96.25 92 ILE B O 1
ATOM 1836 N N . GLY B 1 93 ? 3.812 7.91 -5.586 1 97.62 93 GLY B N 1
ATOM 1837 C CA . GLY B 1 93 ? 4.012 8.812 -4.465 1 97.62 93 GLY B CA 1
ATOM 1838 C C . GLY B 1 93 ? 4.074 8.102 -3.127 1 97.62 93 GLY B C 1
ATOM 1839 O O . GLY B 1 93 ? 4.816 7.133 -2.969 1 97.62 93 GLY B O 1
ATOM 1840 N N . GLN B 1 94 ? 3.357 8.664 -2.148 1 98.31 94 GLN B N 1
ATOM 1841 C CA . GLN B 1 94 ? 3.301 8.016 -0.845 1 98.31 94 GLN B CA 1
ATOM 1842 C C . GLN B 1 94 ? 2.033 7.176 -0.704 1 98.31 94 GLN B C 1
ATOM 1844 O O . GLN B 1 94 ? 0.941 7.629 -1.058 1 98.31 94 GLN B O 1
ATOM 1849 N N . VAL B 1 95 ? 2.203 5.965 -0.288 1 98.75 95 VAL B N 1
ATOM 1850 C CA . VAL B 1 95 ? 1.081 5.086 0.026 1 98.75 95 VAL B CA 1
ATOM 1851 C C . VAL B 1 95 ? 1.045 4.809 1.526 1 98.75 95 VAL B C 1
ATOM 1853 O O . VAL B 1 95 ? 1.976 4.215 2.078 1 98.75 95 VAL B O 1
ATOM 1856 N N . ILE B 1 96 ? -0.046 5.246 2.17 1 98.69 96 ILE B N 1
ATOM 1857 C CA . ILE B 1 96 ? -0.198 5.148 3.619 1 98.69 96 ILE B CA 1
ATOM 1858 C C . ILE B 1 96 ? -1.385 4.25 3.955 1 98.69 96 ILE B C 1
ATOM 1860 O O . ILE B 1 96 ? -2.463 4.387 3.371 1 98.69 96 ILE B O 1
ATOM 1864 N N . VAL B 1 97 ? -1.201 3.287 4.785 1 98.75 97 VAL B N 1
ATOM 1865 C CA . VAL B 1 97 ? -2.307 2.506 5.332 1 98.75 97 VAL B CA 1
ATOM 1866 C C . VAL B 1 97 ? -2.539 2.893 6.789 1 98.75 97 VAL B C 1
ATOM 1868 O O . VAL B 1 97 ? -1.616 2.84 7.605 1 98.75 97 VAL B O 1
ATOM 1871 N N . LEU B 1 98 ? -3.789 3.287 7.086 1 98.62 98 LEU B N 1
ATOM 1872 C CA . LEU B 1 98 ? -4.195 3.688 8.43 1 98.62 98 LEU B CA 1
ATOM 1873 C C . LEU B 1 98 ? -5.176 2.686 9.023 1 98.62 98 LEU B C 1
ATOM 1875 O O . LEU B 1 98 ? -5.898 2.008 8.289 1 98.62 98 LEU B O 1
ATOM 1879 N N . ARG B 1 99 ? -5.145 2.596 10.305 1 98.19 99 ARG B N 1
ATOM 1880 C CA . ARG B 1 99 ? -6.188 1.958 11.102 1 98.19 99 ARG B CA 1
ATOM 1881 C C . ARG B 1 99 ? -6.754 2.926 12.133 1 98.19 99 ARG B C 1
ATOM 1883 O O . ARG B 1 99 ? -6.004 3.562 12.875 1 98.19 99 ARG B O 1
ATOM 1890 N N . LEU B 1 100 ? -8.078 3.146 12.172 1 96.69 100 LEU B N 1
ATOM 1891 C CA . LEU B 1 100 ? -8.711 4.156 13.016 1 96.69 100 LEU B CA 1
ATOM 1892 C C . LEU B 1 100 ? -10.141 3.756 13.367 1 96.69 100 LEU B C 1
ATOM 1894 O O . LEU B 1 100 ? -10.766 2.969 12.656 1 96.69 100 LEU B O 1
ATOM 1898 N N . PRO B 1 101 ? -10.625 4.27 14.508 1 95.62 101 PRO B N 1
ATOM 1899 C CA . PRO B 1 101 ? -12.062 4.137 14.719 1 95.62 101 PRO B CA 1
ATOM 1900 C C . PRO B 1 101 ? -12.883 4.824 13.625 1 95.62 101 PRO B C 1
ATOM 1902 O O . PRO B 1 101 ? -12.516 5.902 13.164 1 95.62 101 PRO B O 1
ATOM 1905 N N . ALA B 1 102 ? -13.984 4.141 13.266 1 94.88 102 ALA B N 1
ATOM 1906 C CA . ALA B 1 102 ? -14.844 4.66 12.203 1 94.88 102 ALA B CA 1
ATOM 1907 C C . ALA B 1 102 ? -15.258 6.102 12.484 1 94.88 102 ALA B C 1
ATOM 1909 O O . ALA B 1 102 ? -15.391 6.91 11.562 1 94.88 102 ALA B O 1
ATOM 1910 N N . SER B 1 103 ? -15.344 6.41 13.711 1 94.19 103 SER B N 1
ATOM 1911 C CA . SER B 1 103 ? -15.844 7.723 14.094 1 94.19 103 SER B CA 1
ATOM 1912 C C . SER B 1 103 ? -14.812 8.812 13.812 1 94.19 103 SER B C 1
ATOM 1914 O O . SER B 1 103 ? -15.141 10 13.828 1 94.19 103 SER B O 1
ATOM 1916 N N . ARG B 1 104 ? -13.625 8.469 13.508 1 95.69 104 ARG B N 1
ATOM 1917 C CA . ARG B 1 104 ? -12.562 9.445 13.305 1 95.69 104 ARG B CA 1
ATOM 1918 C C . ARG B 1 104 ? -12.32 9.688 11.82 1 95.69 104 ARG B C 1
ATOM 1920 O O . ARG B 1 104 ? -11.406 10.422 11.445 1 95.69 104 ARG B O 1
ATOM 1927 N N . LEU B 1 105 ? -13.086 9.102 10.992 1 96.75 105 LEU B N 1
ATOM 1928 C CA . LEU B 1 105 ? -12.875 9.156 9.547 1 96.75 105 LEU B CA 1
ATOM 1929 C C . LEU B 1 105 ? -12.898 10.594 9.047 1 96.75 105 LEU B C 1
ATOM 1931 O O . LEU B 1 105 ? -12.023 11.008 8.289 1 96.75 105 LEU B O 1
ATOM 1935 N N . ALA B 1 106 ? -13.859 11.352 9.453 1 96.25 106 ALA B N 1
ATOM 1936 C CA . ALA B 1 106 ? -13.977 12.727 8.992 1 96.25 106 ALA B CA 1
ATOM 1937 C C . ALA B 1 106 ? -12.773 13.555 9.414 1 96.25 106 ALA B C 1
ATOM 1939 O O . ALA B 1 106 ? -12.305 14.414 8.656 1 96.25 106 ALA B O 1
ATOM 1940 N N . GLU B 1 107 ? -12.266 13.289 10.578 1 97.25 107 GLU B N 1
ATOM 1941 C CA . GLU B 1 107 ? -11.094 14.008 11.078 1 97.25 107 GLU B CA 1
ATOM 1942 C C . GLU B 1 107 ? -9.859 13.711 10.234 1 97.25 107 GLU B C 1
ATOM 1944 O O . GLU B 1 107 ? -9.086 14.617 9.906 1 97.25 107 GLU B O 1
ATOM 1949 N N . VAL B 1 108 ? -9.656 12.531 9.891 1 97.69 108 VAL B N 1
ATOM 1950 C CA . VAL B 1 108 ? -8.539 12.133 9.039 1 97.69 108 VAL B CA 1
ATOM 1951 C C . VAL B 1 108 ? -8.648 12.828 7.688 1 97.69 108 VAL B C 1
ATOM 1953 O O . VAL B 1 108 ? -7.664 13.367 7.176 1 97.69 108 VAL B O 1
ATOM 1956 N N . ASN B 1 109 ? -9.883 12.773 7.121 1 97.81 109 ASN B N 1
ATOM 1957 C CA . ASN B 1 109 ? -10.102 13.438 5.84 1 97.81 109 ASN B CA 1
ATOM 1958 C C . ASN B 1 109 ? -9.773 14.922 5.914 1 97.81 109 ASN B C 1
ATOM 1960 O O . ASN B 1 109 ? -9.086 15.461 5.039 1 97.81 109 ASN B O 1
ATOM 1964 N N . LEU B 1 110 ? -10.156 15.578 6.938 1 98 110 LEU B N 1
ATOM 1965 C CA . LEU B 1 110 ? -9.938 17.016 7.082 1 98 110 LEU B CA 1
ATOM 1966 C C . LEU B 1 110 ? -8.453 17.328 7.273 1 98 110 LEU B C 1
ATOM 1968 O O . LEU B 1 110 ? -7.957 18.344 6.777 1 98 110 LEU B O 1
ATOM 1972 N N . ALA B 1 111 ? -7.793 16.516 8.047 1 98.31 111 ALA B N 1
ATOM 1973 C CA . ALA B 1 111 ? -6.355 16.688 8.203 1 98.31 111 ALA B CA 1
ATOM 1974 C C . ALA B 1 111 ? -5.652 16.688 6.848 1 98.31 111 ALA B C 1
ATOM 1976 O O . ALA B 1 111 ? -4.801 17.531 6.578 1 98.31 111 ALA B O 1
ATOM 1977 N N . ILE B 1 112 ? -6.023 15.797 5.938 1 98.5 112 ILE B N 1
ATOM 1978 C CA . ILE B 1 112 ? -5.426 15.688 4.609 1 98.5 112 ILE B CA 1
ATOM 1979 C C . ILE B 1 112 ? -5.828 16.891 3.76 1 98.5 112 ILE B C 1
ATOM 1981 O O . ILE B 1 112 ? -4.977 17.531 3.137 1 98.5 112 ILE B O 1
ATOM 1985 N N . GLU B 1 113 ? -7.109 17.141 3.75 1 97.75 113 GLU B N 1
ATOM 1986 C CA . GLU B 1 113 ? -7.609 18.219 2.91 1 97.75 113 GLU B CA 1
ATOM 1987 C C . GLU B 1 113 ? -6.98 19.562 3.305 1 97.75 113 GLU B C 1
ATOM 1989 O O . GLU B 1 113 ? -6.605 20.344 2.439 1 97.75 113 GLU B O 1
ATOM 1994 N N . ASN B 1 114 ? -6.703 19.766 4.543 1 98 114 ASN B N 1
ATOM 1995 C CA . ASN B 1 114 ? -6.219 21.047 5.035 1 98 114 ASN B CA 1
ATOM 1996 C C . ASN B 1 114 ? -4.703 21.172 4.902 1 98 114 ASN B C 1
ATOM 1998 O O . ASN B 1 114 ? -4.18 22.266 4.711 1 98 114 ASN B O 1
ATOM 2002 N N . THR B 1 115 ? -4.07 20.047 4.996 1 98.25 115 THR B N 1
ATOM 2003 C CA . THR B 1 115 ? -2.633 20.203 5.188 1 98.25 115 THR B CA 1
ATOM 2004 C C . THR B 1 115 ? -1.859 19.609 4.016 1 98.25 115 THR B C 1
ATOM 2006 O O . THR B 1 115 ? -0.67 19.891 3.844 1 98.25 115 THR B O 1
ATOM 2009 N N . ALA B 1 116 ? -2.564 18.828 3.174 1 98.31 116 ALA B N 1
ATOM 2010 C CA . ALA B 1 116 ? -1.82 18.141 2.121 1 98.31 116 ALA B CA 1
ATOM 2011 C C . ALA B 1 116 ? -2.219 18.656 0.741 1 98.31 116 ALA B C 1
ATOM 2013 O O . ALA B 1 116 ? -1.451 18.547 -0.217 1 98.31 116 ALA B O 1
ATOM 2014 N N . TRP B 1 117 ? -3.436 19.156 0.586 1 97.5 117 TRP B N 1
ATOM 2015 C CA . TRP B 1 117 ? -3.883 19.641 -0.717 1 97.5 117 TRP B CA 1
ATOM 2016 C C . TRP B 1 117 ? -2.977 20.75 -1.229 1 97.5 117 TRP B C 1
ATOM 2018 O O . TRP B 1 117 ? -2.512 21.578 -0.45 1 97.5 117 TRP B O 1
ATOM 2028 N N . GLY B 1 118 ? -2.791 20.844 -2.51 1 97 118 GLY B N 1
ATOM 2029 C CA . GLY B 1 118 ? -1.892 21.797 -3.135 1 97 118 GLY B CA 1
ATOM 2030 C C . GLY B 1 118 ? -0.504 21.25 -3.385 1 97 118 GLY B C 1
ATOM 2031 O O . GLY B 1 118 ? 0.205 21.703 -4.281 1 97 118 GLY B O 1
ATOM 2032 N N . VAL B 1 119 ? -0.102 20.312 -2.51 1 97.81 119 VAL B N 1
ATOM 2033 C CA . VAL B 1 119 ? 1.178 19.625 -2.676 1 97.81 119 VAL B CA 1
ATOM 2034 C C . VAL B 1 119 ? 0.954 18.266 -3.307 1 97.81 119 VAL B C 1
ATOM 2036 O O . VAL B 1 119 ? 1.722 17.844 -4.176 1 97.81 119 VAL B O 1
ATOM 2039 N N . TYR B 1 120 ? -0.145 17.641 -2.832 1 98 120 TYR B N 1
ATOM 2040 C CA . TYR B 1 120 ? -0.491 16.297 -3.318 1 98 120 TYR B CA 1
ATOM 2041 C C . TYR B 1 120 ? -1.865 16.312 -3.979 1 98 120 TYR B C 1
ATOM 2043 O O . TYR B 1 120 ? -2.768 17.031 -3.545 1 98 120 TYR B O 1
ATOM 2051 N N . GLU B 1 121 ? -2.053 15.469 -5.012 1 97.81 121 GLU B N 1
ATOM 2052 C CA . GLU B 1 121 ? -3.352 14.875 -5.301 1 97.81 121 GLU B CA 1
ATOM 2053 C C . GLU B 1 121 ? -3.609 13.656 -4.414 1 97.81 121 GLU B C 1
ATOM 2055 O O . GLU B 1 121 ? -2.758 12.773 -4.301 1 97.81 121 GLU B O 1
ATOM 2060 N N . THR B 1 122 ? -4.781 13.648 -3.758 1 98.19 122 THR B N 1
ATOM 2061 C CA . THR B 1 122 ? -5.012 12.625 -2.744 1 98.19 122 THR B CA 1
ATOM 2062 C C . THR B 1 122 ? -6.141 11.688 -3.166 1 98.19 122 THR B C 1
ATOM 2064 O O . THR B 1 122 ? -7.121 12.125 -3.77 1 98.19 122 THR B O 1
ATOM 2067 N N . GLU B 1 123 ? -6.027 10.367 -2.922 1 98.06 123 GLU B N 1
ATOM 2068 C CA . GLU B 1 123 ? -7.047 9.336 -3.125 1 98.06 123 GLU B CA 1
ATOM 2069 C C . GLU B 1 123 ? -7.203 8.461 -1.887 1 98.06 123 GLU B C 1
ATOM 2071 O O . GLU B 1 123 ? -6.223 8.172 -1.197 1 98.06 123 GLU B O 1
ATOM 2076 N N . PHE B 1 124 ? -8.484 8.094 -1.624 1 98 124 PHE B N 1
ATOM 2077 C CA . PHE B 1 124 ? -8.812 7.277 -0.459 1 98 124 PHE B CA 1
ATOM 2078 C C . PHE B 1 124 ? -9.492 5.984 -0.878 1 98 124 PHE B C 1
ATOM 2080 O O . PHE B 1 124 ? -10.383 5.992 -1.73 1 98 124 PHE B O 1
ATOM 2087 N N . TYR B 1 125 ? -9.016 4.875 -0.176 1 98.25 125 TYR B N 1
ATOM 2088 C CA . TYR B 1 125 ? -9.586 3.572 -0.496 1 98.25 125 TYR B CA 1
ATOM 2089 C C . TYR B 1 125 ? -9.891 2.783 0.772 1 98.25 125 TYR B C 1
ATOM 2091 O O . TYR B 1 125 ? -9 2.547 1.592 1 98.25 125 TYR B O 1
ATOM 2099 N N . PRO B 1 126 ? -11.141 2.357 1.047 1 97.69 126 PRO B N 1
ATOM 2100 C CA . PRO B 1 126 ? -11.344 1.355 2.096 1 97.69 126 PRO B CA 1
ATOM 2101 C C . PRO B 1 126 ? -10.453 0.13 1.921 1 97.69 126 PRO B C 1
ATOM 2103 O O . PRO B 1 126 ? -10.234 -0.323 0.794 1 97.69 126 PRO B O 1
ATOM 2106 N N . THR B 1 127 ? -9.945 -0.296 3.002 1 98.44 127 THR B N 1
ATOM 2107 C CA . THR B 1 127 ? -8.891 -1.308 2.938 1 98.44 127 THR B CA 1
ATOM 2108 C C . THR B 1 127 ? -9.086 -2.359 4.027 1 98.44 127 THR B C 1
ATOM 2110 O O . THR B 1 127 ? -9.57 -2.049 5.117 1 98.44 127 THR B O 1
ATOM 2113 N N . TYR B 1 128 ? -8.766 -3.594 3.764 1 97.56 128 TYR B N 1
ATOM 2114 C CA . TYR B 1 128 ? -8.656 -4.59 4.824 1 97.56 128 TYR B CA 1
ATOM 2115 C C . TYR B 1 128 ? -7.488 -5.531 4.574 1 97.56 128 TYR B C 1
ATOM 2117 O O . TYR B 1 128 ? -7.043 -5.691 3.434 1 97.56 128 TYR B O 1
ATOM 2125 N N . ASP B 1 129 ? -7.016 -6.039 5.637 1 97.12 129 ASP B N 1
ATOM 2126 C CA . ASP B 1 129 ? -5.879 -6.953 5.594 1 97.12 129 ASP B CA 1
ATOM 2127 C C . ASP B 1 129 ? -6.262 -8.273 4.938 1 97.12 129 ASP B C 1
ATOM 2129 O O . ASP B 1 129 ? -7.16 -8.977 5.41 1 97.12 129 ASP B O 1
ATOM 2133 N N . PHE B 1 130 ? -5.566 -8.664 3.875 1 96.81 130 PHE B N 1
ATOM 2134 C CA . PHE B 1 130 ? -5.867 -9.875 3.119 1 96.81 130 PHE B CA 1
ATOM 2135 C C . PHE B 1 130 ? -4.836 -10.961 3.406 1 96.81 130 PHE B C 1
ATOM 2137 O 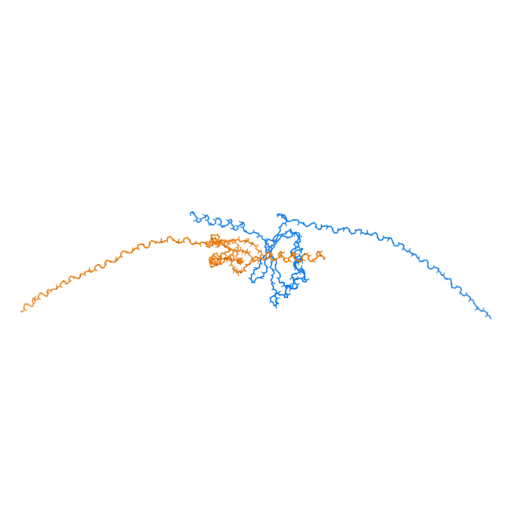O . PHE B 1 130 ? -4.98 -12.102 2.949 1 96.81 130 PHE B O 1
ATOM 2144 N N . MET B 1 131 ? -3.848 -10.734 4.195 1 96.38 131 MET B N 1
ATOM 2145 C CA . MET B 1 131 ? -2.719 -11.633 4.426 1 96.38 131 MET B CA 1
ATOM 2146 C C . MET B 1 131 ? -3.193 -12.977 4.961 1 96.38 131 MET B C 1
ATOM 2148 O O . MET B 1 131 ? -2.812 -14.023 4.441 1 96.38 131 MET B O 1
ATOM 2152 N N . PRO B 1 132 ? -4.055 -12.984 5.984 1 95.75 132 PRO B N 1
ATOM 2153 C CA . PRO B 1 132 ? -4.465 -14.289 6.504 1 95.75 132 PRO B CA 1
ATOM 2154 C C . PRO B 1 132 ? -5.191 -15.141 5.461 1 95.75 132 PRO B C 1
ATOM 2156 O O . PRO B 1 132 ? -5.02 -16.359 5.422 1 95.75 132 PRO B O 1
ATOM 2159 N N . ILE B 1 133 ? -6.027 -14.57 4.648 1 94.94 133 ILE B N 1
ATOM 2160 C CA . ILE B 1 133 ? -6.762 -15.289 3.613 1 94.94 133 ILE B CA 1
ATOM 2161 C C . ILE B 1 133 ? -5.789 -15.781 2.543 1 94.94 133 ILE B C 1
ATOM 2163 O O . ILE B 1 133 ? -5.844 -16.938 2.135 1 94.94 133 ILE B O 1
ATOM 2167 N N . ALA B 1 134 ? -4.859 -14.906 2.123 1 94.62 134 ALA B N 1
ATOM 2168 C CA . ALA B 1 134 ? -3.857 -15.281 1.127 1 94.62 134 ALA B CA 1
ATOM 2169 C C . ALA B 1 134 ? -3.039 -16.484 1.591 1 94.62 134 ALA B C 1
ATOM 2171 O O . ALA B 1 134 ? -2.783 -17.406 0.813 1 94.62 134 ALA B O 1
ATOM 2172 N N . GLN B 1 135 ? -2.617 -16.484 2.805 1 95 135 GLN B N 1
ATOM 2173 C CA . GLN B 1 135 ? -1.793 -17.562 3.357 1 95 135 GLN B CA 1
ATOM 2174 C C . GLN B 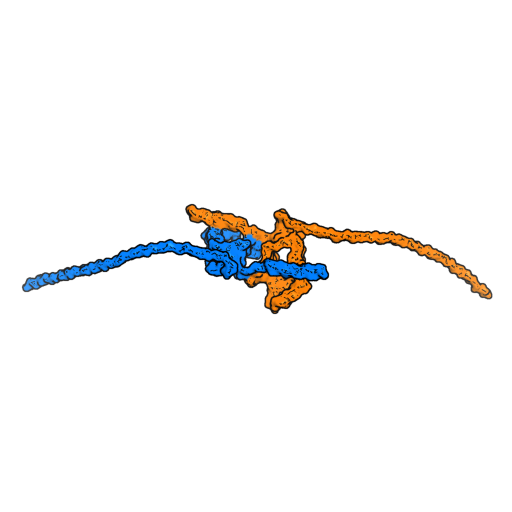1 135 ? -2.555 -18.875 3.391 1 95 135 GLN B C 1
ATOM 2176 O O . GLN B 1 135 ? -1.982 -19.938 3.131 1 95 135 GLN B O 1
ATOM 2181 N N . ARG B 1 136 ? -3.84 -18.844 3.727 1 94.88 136 ARG B N 1
ATOM 2182 C CA . ARG B 1 136 ? -4.66 -20.047 3.73 1 94.88 136 ARG B CA 1
ATOM 2183 C C . ARG B 1 136 ? -4.797 -20.625 2.324 1 94.88 136 ARG B C 1
ATOM 2185 O O . ARG B 1 136 ? -4.688 -21.844 2.127 1 94.88 136 ARG B O 1
ATOM 2192 N N . GLU B 1 137 ? -5.031 -19.766 1.354 1 93.88 137 GLU B N 1
ATOM 2193 C CA . GLU B 1 137 ? -5.148 -20.203 -0.035 1 93.88 137 GLU B CA 1
ATOM 2194 C C . GLU B 1 137 ? -3.844 -20.828 -0.531 1 93.88 137 GLU B C 1
ATOM 2196 O O . GLU B 1 137 ? -3.861 -21.828 -1.242 1 93.88 137 GLU B O 1
ATOM 2201 N N . GLN B 1 138 ? -2.734 -20.25 -0.161 1 94 138 GLN B N 1
ATOM 2202 C CA . GLN B 1 138 ? -1.427 -20.781 -0.525 1 94 138 GLN B CA 1
ATOM 2203 C C . GLN B 1 138 ? -1.211 -22.156 0.078 1 94 138 GLN B C 1
ATOM 2205 O O . GLN B 1 138 ? -0.769 -23.078 -0.612 1 94 138 GLN B O 1
ATOM 2210 N N . ALA B 1 139 ? -1.524 -22.281 1.349 1 94.06 139 ALA B N 1
ATOM 2211 C CA . ALA B 1 139 ? -1.344 -23.547 2.041 1 94.06 139 ALA B CA 1
ATOM 2212 C C . ALA B 1 139 ? -2.186 -24.656 1.399 1 94.06 139 ALA B C 1
ATOM 2214 O O . ALA B 1 139 ? -1.71 -25.781 1.207 1 94.06 139 ALA B O 1
ATOM 2215 N N . GLN B 1 140 ? -3.42 -24.344 1.082 1 93.38 140 GLN B N 1
ATOM 2216 C CA . GLN B 1 140 ? -4.316 -25.312 0.451 1 93.38 140 GLN B CA 1
ATOM 2217 C C . GLN B 1 140 ? -3.803 -25.719 -0.925 1 93.38 140 GLN B C 1
ATOM 2219 O O . GLN B 1 140 ? -3.836 -26.906 -1.277 1 93.38 140 GLN B O 1
ATOM 2224 N N . ALA B 1 141 ? -3.299 -24.797 -1.671 1 93.25 141 ALA B N 1
ATOM 2225 C CA . ALA B 1 141 ? -2.834 -25.047 -3.031 1 93.25 141 ALA B CA 1
ATOM 2226 C C . ALA B 1 141 ? -1.552 -25.875 -3.025 1 93.25 141 ALA B C 1
ATOM 2228 O O . ALA B 1 141 ? -1.32 -26.688 -3.932 1 93.25 141 ALA B O 1
ATOM 2229 N N . ARG B 1 142 ? -0.686 -25.656 -2.08 1 92.75 142 ARG B N 1
ATOM 2230 C CA . ARG B 1 142 ? 0.623 -26.297 -2.041 1 92.75 142 ARG B CA 1
ATOM 2231 C C . ARG B 1 142 ? 0.535 -27.688 -1.393 1 92.75 142 ARG B C 1
ATOM 2233 O O . ARG B 1 142 ? 1.423 -28.516 -1.575 1 92.75 142 ARG B O 1
ATOM 2240 N N . GLN B 1 143 ? -0.435 -27.953 -0.583 1 88.56 143 GLN B N 1
ATOM 2241 C CA . GLN B 1 143 ? -0.683 -29.281 -0.037 1 88.56 143 GLN B CA 1
ATOM 2242 C C . GLN B 1 143 ? -1.209 -30.219 -1.112 1 88.56 143 GLN B C 1
ATOM 2244 O O . GLN B 1 143 ? -0.876 -31.406 -1.119 1 88.56 143 GLN B O 1
ATOM 2249 N N . THR B 1 144 ? -2.035 -29.828 -1.963 1 75.44 144 THR B N 1
ATOM 2250 C CA . THR B 1 144 ? -2.641 -30.656 -2.998 1 75.44 144 THR B CA 1
ATOM 2251 C C . THR B 1 144 ? -1.59 -31.125 -4 1 75.44 144 THR B C 1
ATOM 2253 O O . THR B 1 144 ? -1.71 -32.219 -4.578 1 75.44 144 THR B O 1
ATOM 2256 N N . THR B 1 145 ? -0.531 -30.453 -4.219 1 63.72 145 THR B N 1
ATOM 2257 C CA . THR B 1 145 ? 0.486 -30.906 -5.16 1 63.72 145 THR B CA 1
ATOM 2258 C C . THR B 1 145 ? 1.398 -31.953 -4.512 1 63.72 145 THR B C 1
ATOM 2260 O O . THR B 1 145 ? 2.076 -32.719 -5.207 1 63.72 145 THR B O 1
ATOM 2263 N N . ALA B 1 146 ? 1.542 -31.938 -3.242 1 57.84 146 ALA B N 1
ATOM 2264 C CA . ALA B 1 146 ? 2.404 -32.906 -2.566 1 57.84 146 ALA B CA 1
ATOM 2265 C C . ALA B 1 146 ? 1.755 -34.281 -2.525 1 57.84 146 ALA B C 1
ATOM 2267 O O . ALA B 1 146 ? 2.436 -35.281 -2.311 1 57.84 146 ALA B O 1
ATOM 2268 N N . GLN B 1 147 ? 0.614 -34.562 -2.76 1 43.91 147 GLN B N 1
ATOM 2269 C CA . GLN B 1 147 ? 0.048 -35.906 -2.787 1 43.91 147 GLN B CA 1
ATOM 2270 C C . GLN B 1 147 ? 0.053 -36.469 -4.203 1 43.91 147 GLN B C 1
ATOM 2272 O O . GLN B 1 147 ? -0.158 -35.719 -5.172 1 43.91 147 GLN B O 1
#

pLDDT: mean 80.55, std 25.37, range [27.53, 98.88]

Foldseek 3Di:
DCPPPPPPPPPPPPPPPPPPDPDPPPPPPPPPPPPPQPAFDPVFKWKKKKFWAFPPVDDPVVLVVLLVVLPLVVPPPHPRKDWPDWDQDPPGGIITMIMHGPVCVVVRVVSCVRRPPPGTDMDMDTDDDCVVVVVVVVVVVVVVVVD/DCPPPDPPPPPPPPPPPPPPPPPPPPPPPPPPPPPPQPAFDPVFKWKKKKFWAFPPVDDPVVLVVLLVVLPLVVPPPHPRKDWPDWDQDPPGGIITMIMGGPVCVVVRVVSCVRRPPPGTDMDMDTDDDCVVVVVVVVVVVVVVVVD

Radius of gyration: 40.34 Å; Cα contacts (8 Å, |Δi|>4): 396; chains: 2; bounding box: 85×167×119 Å

Organism: NCBI:txid76758

Sequence (294 aa):
MNIRDLFKFTLLPALLIITLLPGAGTAQAKPPAGANIAAVTPDNAIMLTIFLKHDQSRPLSTLKAQLAKQEFHKVFPPAGVEVVSWNITMGIGQVIVLRLPASRLAEVNLAIENTAWGVYETEFYPTYDFMPIAQREQAQARQTTAQMNIRDLFKFTLLPALLIITLLPGAGTAQAKPPAGANIAAVTPDNAIMLTIFLKHDQSRPLSTLKAQLAKQEFHKVFPPAGVEVVSWNITMGIGQVIVLRLPASRLAEVNLAIENTAWGVYETEFYPTYDFMPIAQREQAQARQTTAQ

Secondary structure (DSSP, 8-state):
-----------------------------------------TTTEEEEEEEEEE-TTS-HHHHHHHHHHTTHHHHSSPTT-EEEEEEEETTTEEEEEEEEEGGGHHHHHHHHHHHTBTTEEEEEEEEEE-HHHHHHHHHHHHHHHH-/-----------------------------------------TTTEEEEEEEEEE-TTS-HHHHHHHHHHHTHHHHSSPTT-EEEEEEEETTTEEEEEEEEEGGGHHHHHHHHHHHTBTTEEEEEEEEEE-HHHHHHHHHHHHHHHH-

Solvent-accessible surface area (backbone atoms only — not comparable to full-atom values): 17250 Å² total; per-residue (Å²): 138,84,81,65,84,75,80,78,78,79,78,73,77,77,79,76,77,75,76,78,71,78,76,78,71,76,71,73,74,68,70,76,70,76,75,77,68,63,70,62,42,89,89,44,45,42,34,36,36,36,41,40,23,66,51,77,91,50,60,65,69,61,42,52,52,50,30,59,75,46,36,26,45,56,46,50,73,47,86,66,49,42,75,77,44,39,27,39,31,55,93,59,32,36,43,33,32,35,38,27,25,59,88,47,48,67,58,50,51,47,44,42,59,67,18,37,53,91,43,31,54,76,49,81,22,57,30,48,84,34,47,70,60,51,53,52,50,24,52,58,44,50,53,62,68,74,104,137,86,85,62,86,77,81,79,79,80,76,72,79,76,78,76,76,75,75,79,70,78,76,78,71,76,72,72,75,68,70,76,70,76,74,76,66,62,71,63,42,90,88,43,46,42,34,37,37,36,40,40,22,65,53,78,91,50,60,65,71,61,44,52,52,50,31,58,73,46,36,26,46,55,46,48,73,49,87,66,50,42,77,75,45,37,28,39,31,56,95,58,32,38,41,33,32,36,39,28,23,60,87,47,49,67,57,52,52,49,46,43,60,67,18,38,55,92,43,31,53,75,49,81,24,59,29,50,85,34,46,72,60,52,53,51,48,23,52,57,45,49,53,62,68,73,105